Protein AF-A0AAE0G3X1-F1 (afdb_monomer_lite)

Radius of gyration: 26.26 Å; chains: 1; bounding box: 65×109×56 Å

Sequence (271 aa):
MEAHNSKVTGRKMATCHCAEYLLCLYNGPLNKHLAIARAERAKFYEHGRKSNMTKSIGMNKTWWKYASVIIDGMTQWTTRLPHFRRIPKHLDKKDFLDVHNMGSMIENVGRFMDFNYANFKDDANFLVNVLHRDILRIQEHRRNGDGENPYPMPEVLYVQLDNVSTNKSKLMIAYAAWLVAHDCFTDGVTCEHIEKIYDFASWMSGHAIDCHEISKQQAVKSFKDANDEVVMQHKQYFTSPIWLPETPLPRLKSEPPAVGPRWLPCPAAIH

Structure (mmCIF, N/CA/C/O backbone):
data_AF-A0AAE0G3X1-F1
#
_entry.id   AF-A0AAE0G3X1-F1
#
loop_
_atom_site.group_PDB
_atom_site.id
_atom_site.type_symbol
_atom_site.label_atom_id
_atom_site.label_alt_id
_atom_site.label_comp_id
_atom_site.label_asym_id
_atom_site.label_entity_id
_atom_site.label_seq_id
_atom_site.pdbx_PDB_ins_code
_atom_site.Cartn_x
_atom_site.Cartn_y
_atom_site.Cartn_z
_atom_site.occupancy
_atom_site.B_iso_or_equiv
_atom_site.auth_seq_id
_atom_site.auth_comp_id
_atom_site.auth_asym_id
_atom_site.auth_atom_id
_atom_site.pdbx_PDB_model_num
ATOM 1 N N . MET A 1 1 ? 36.882 -89.625 -0.473 1.00 34.09 1 MET A N 1
ATOM 2 C CA . MET A 1 1 ? 37.931 -88.969 0.328 1.00 34.09 1 MET A CA 1
ATOM 3 C C . MET A 1 1 ? 37.980 -87.511 -0.092 1.00 34.09 1 MET A C 1
ATOM 5 O O . MET A 1 1 ? 38.139 -87.271 -1.277 1.00 34.09 1 MET A O 1
ATOM 9 N N . GLU A 1 2 ? 37.702 -86.631 0.875 1.00 31.94 2 GLU A N 1
ATOM 10 C CA . GLU A 1 2 ? 38.043 -85.194 0.994 1.00 31.94 2 GLU A CA 1
ATOM 11 C C . GLU A 1 2 ? 37.764 -84.262 -0.208 1.00 31.94 2 GLU A C 1
ATOM 13 O O . GLU A 1 2 ? 38.346 -84.379 -1.273 1.00 31.94 2 GLU A O 1
ATOM 18 N N . ALA A 1 3 ? 36.739 -83.405 -0.152 1.00 30.58 3 ALA A N 1
ATOM 19 C CA . ALA A 1 3 ? 36.652 -82.130 0.581 1.00 30.58 3 ALA A CA 1
ATOM 20 C C . ALA A 1 3 ? 37.430 -80.976 -0.082 1.00 30.58 3 ALA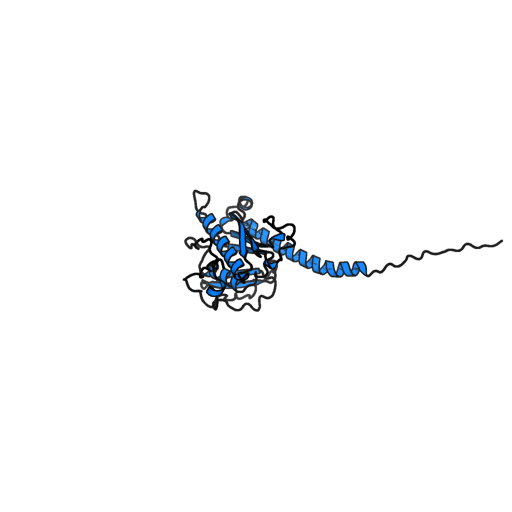 A C 1
ATOM 22 O O . ALA A 1 3 ? 38.632 -80.852 0.087 1.00 30.58 3 ALA A O 1
ATOM 23 N N . HIS A 1 4 ? 36.703 -80.063 -0.736 1.00 32.88 4 HIS A N 1
ATOM 24 C CA . HIS A 1 4 ? 36.904 -78.621 -0.555 1.00 32.88 4 HIS A CA 1
ATOM 25 C C . HIS A 1 4 ? 35.676 -77.855 -1.066 1.00 32.88 4 HIS A C 1
ATOM 27 O O . HIS A 1 4 ? 35.448 -77.710 -2.261 1.00 32.88 4 HIS A O 1
ATOM 33 N N . ASN A 1 5 ? 34.861 -77.390 -0.121 1.00 33.94 5 ASN A N 1
ATOM 34 C CA . ASN A 1 5 ? 33.669 -76.583 -0.345 1.00 33.94 5 ASN A CA 1
ATOM 35 C C . ASN A 1 5 ? 33.976 -75.196 0.244 1.00 33.94 5 ASN A C 1
ATOM 37 O O . ASN A 1 5 ? 33.906 -75.011 1.461 1.00 33.94 5 ASN A O 1
ATOM 41 N N . SER A 1 6 ? 34.436 -74.246 -0.580 1.00 35.38 6 SER A N 1
ATOM 42 C CA . SER A 1 6 ? 34.765 -72.895 -0.115 1.00 35.38 6 SER A CA 1
ATOM 43 C C . SER A 1 6 ? 33.516 -72.010 -0.125 1.00 35.38 6 SER A C 1
ATOM 45 O O . SER A 1 6 ? 32.990 -71.599 -1.156 1.00 35.38 6 SER A O 1
ATOM 47 N N . LYS A 1 7 ? 33.032 -71.702 1.080 1.00 34.22 7 LYS A N 1
ATOM 48 C CA . LYS A 1 7 ? 32.077 -70.621 1.331 1.00 34.22 7 LYS A CA 1
ATOM 49 C C . LYS A 1 7 ? 32.763 -69.284 1.039 1.00 34.22 7 LYS A C 1
ATOM 51 O O . LYS A 1 7 ? 33.619 -68.867 1.815 1.00 34.22 7 LYS A O 1
ATOM 56 N N . VAL A 1 8 ? 32.351 -68.582 -0.014 1.00 37.00 8 VAL A N 1
ATOM 57 C CA . VAL A 1 8 ? 32.598 -67.137 -0.130 1.00 37.00 8 VAL A CA 1
ATOM 58 C C . VAL A 1 8 ? 31.344 -66.418 0.344 1.00 37.00 8 VAL A C 1
ATOM 60 O O . VAL A 1 8 ? 30.316 -66.350 -0.324 1.00 37.00 8 VAL A O 1
ATOM 63 N N . THR A 1 9 ? 31.446 -65.957 1.581 1.00 33.91 9 THR A N 1
ATOM 64 C CA . THR A 1 9 ? 30.502 -65.113 2.295 1.00 33.91 9 THR A CA 1
ATOM 65 C C . THR A 1 9 ? 30.338 -63.766 1.596 1.00 33.91 9 THR A C 1
ATOM 67 O O . THR A 1 9 ? 31.300 -63.155 1.127 1.00 33.91 9 THR A O 1
ATOM 70 N N . GLY A 1 10 ? 29.091 -63.296 1.539 1.00 32.28 10 GLY A N 1
ATOM 71 C CA . GLY A 1 10 ? 28.742 -62.011 0.958 1.00 32.28 10 GLY A CA 1
ATOM 72 C C . GLY A 1 10 ? 29.495 -60.863 1.623 1.00 32.28 10 GLY A C 1
ATOM 73 O O . GLY A 1 10 ? 29.431 -60.673 2.836 1.00 32.28 10 GLY A O 1
ATOM 74 N N . ARG A 1 11 ? 30.158 -60.050 0.804 1.00 26.31 11 ARG A N 1
ATOM 75 C CA . ARG A 1 11 ? 30.548 -58.691 1.173 1.00 26.31 11 ARG A CA 1
ATOM 76 C C . ARG A 1 11 ? 29.569 -57.741 0.503 1.00 26.31 11 ARG A C 1
ATOM 78 O O . ARG A 1 11 ? 29.714 -57.406 -0.668 1.00 26.31 11 ARG A O 1
ATOM 85 N N . LYS A 1 12 ? 28.544 -57.337 1.260 1.00 27.25 12 LYS A N 1
ATOM 86 C CA . LYS A 1 12 ? 27.779 -56.124 0.963 1.00 27.25 12 LYS A CA 1
ATOM 87 C C . LYS A 1 12 ? 28.776 -54.970 0.974 1.00 27.25 12 LYS A C 1
ATOM 89 O O . LYS A 1 12 ? 29.399 -54.700 1.998 1.00 27.25 12 LYS A O 1
ATOM 94 N N . MET A 1 13 ? 28.965 -54.347 -0.182 1.00 24.06 13 MET A N 1
ATOM 95 C CA . MET A 1 13 ? 29.742 -53.126 -0.303 1.00 24.06 13 MET A CA 1
ATOM 96 C C . MET A 1 13 ? 28.980 -52.035 0.456 1.00 24.06 13 MET A C 1
ATOM 98 O O . MET A 1 13 ? 27.839 -51.722 0.126 1.00 24.06 13 MET A O 1
ATOM 102 N N . ALA A 1 14 ? 29.584 -51.530 1.528 1.00 28.20 14 ALA A N 1
ATOM 103 C CA . ALA A 1 14 ? 29.068 -50.408 2.289 1.00 28.20 14 ALA A CA 1
ATOM 104 C C . ALA A 1 14 ? 29.181 -49.140 1.435 1.00 28.20 14 ALA A C 1
ATOM 106 O O . ALA A 1 14 ? 30.242 -48.524 1.357 1.00 28.20 14 ALA A O 1
ATOM 107 N N . THR A 1 15 ? 28.093 -48.743 0.779 1.00 27.81 15 THR A N 1
ATOM 108 C CA . THR A 1 15 ? 27.958 -47.398 0.223 1.00 27.81 15 THR A CA 1
ATOM 109 C C . THR A 1 15 ? 27.456 -46.454 1.316 1.00 27.81 15 THR A C 1
ATOM 111 O O . THR A 1 15 ? 26.298 -46.457 1.718 1.00 27.81 15 THR A O 1
ATOM 114 N N . CYS A 1 16 ? 28.421 -45.706 1.848 1.00 25.11 16 CYS A N 1
ATOM 115 C CA . CYS A 1 16 ? 28.353 -44.399 2.500 1.00 25.11 16 CYS A CA 1
ATOM 116 C C . CYS A 1 16 ? 26.952 -43.850 2.879 1.00 25.11 16 CYS A C 1
ATOM 118 O O . CYS A 1 16 ? 26.244 -43.283 2.051 1.00 25.11 16 CYS A O 1
ATOM 120 N N . HIS A 1 17 ? 26.639 -43.881 4.179 1.00 29.03 17 HIS A N 1
ATOM 121 C CA . HIS A 1 17 ? 25.503 -43.221 4.856 1.00 29.03 17 HIS A CA 1
ATOM 122 C C . HIS A 1 17 ? 25.513 -41.669 4.805 1.00 29.03 17 HIS A C 1
ATOM 124 O O . HIS A 1 17 ? 24.760 -41.015 5.523 1.00 29.03 17 HIS A O 1
ATOM 130 N N . CYS A 1 18 ? 26.364 -41.040 3.987 1.00 28.72 18 CYS A N 1
ATOM 131 C CA . CYS A 1 18 ? 26.566 -39.586 4.028 1.00 28.72 18 CYS A CA 1
ATOM 132 C C . CYS A 1 18 ? 25.607 -38.795 3.108 1.00 28.72 18 CYS A C 1
ATOM 134 O O . CYS A 1 18 ? 25.343 -37.621 3.359 1.00 28.72 18 CYS A O 1
ATOM 136 N N . ALA A 1 19 ? 25.023 -39.421 2.077 1.00 31.33 19 ALA A N 1
ATOM 137 C CA . ALA A 1 19 ? 24.149 -38.719 1.125 1.00 31.33 19 ALA A CA 1
ATOM 138 C C . ALA A 1 19 ? 22.725 -38.456 1.663 1.00 31.33 19 ALA A C 1
ATOM 140 O O . ALA A 1 19 ? 22.155 -37.396 1.403 1.00 31.33 19 ALA A O 1
ATOM 141 N N . GLU A 1 20 ? 22.159 -39.364 2.466 1.00 33.53 20 GLU A N 1
ATOM 142 C CA . GLU A 1 20 ? 20.822 -39.176 3.058 1.00 33.53 20 GLU A CA 1
ATOM 143 C C . GLU A 1 20 ? 20.823 -38.155 4.206 1.00 33.53 20 GLU A C 1
ATOM 145 O O . GLU A 1 20 ? 19.862 -37.401 4.370 1.00 33.53 20 GLU A O 1
ATOM 150 N N . TYR A 1 21 ? 21.928 -38.041 4.951 1.00 32.28 21 TYR A N 1
ATOM 151 C CA . TYR A 1 21 ? 22.061 -37.049 6.021 1.00 32.28 21 TYR A CA 1
ATOM 152 C C . TYR A 1 21 ? 22.139 -35.610 5.488 1.00 32.28 21 TYR A C 1
ATOM 154 O O . TYR A 1 21 ? 21.531 -34.714 6.069 1.00 32.28 21 TYR A O 1
ATOM 162 N N . LEU A 1 22 ? 22.809 -35.376 4.354 1.00 33.22 22 LEU A N 1
ATOM 163 C CA . LEU A 1 22 ? 22.880 -34.051 3.719 1.00 33.22 22 LEU A CA 1
ATOM 164 C C . LEU A 1 22 ? 21.526 -33.596 3.149 1.00 33.22 22 LEU A C 1
ATOM 166 O O . LEU A 1 22 ? 21.158 -32.430 3.301 1.00 33.22 22 LEU A O 1
ATOM 170 N N . LEU A 1 23 ? 20.741 -34.519 2.584 1.00 38.53 23 LEU A N 1
ATOM 171 C CA . LEU A 1 23 ? 19.358 -34.254 2.172 1.00 38.53 23 LEU A CA 1
ATOM 172 C C . LEU A 1 23 ? 18.452 -33.962 3.376 1.00 38.53 23 LEU A C 1
ATOM 174 O O . LEU A 1 23 ? 17.633 -33.050 3.310 1.00 38.53 23 LEU A O 1
ATOM 178 N N . CYS A 1 24 ? 18.611 -34.667 4.497 1.00 40.72 24 CYS A N 1
ATOM 179 C CA . CYS A 1 24 ? 17.807 -34.438 5.701 1.00 40.72 24 CYS A CA 1
ATOM 180 C C . CYS A 1 24 ? 18.161 -33.110 6.409 1.00 40.72 24 CYS A C 1
ATOM 182 O O . CYS A 1 24 ? 17.268 -32.391 6.870 1.00 40.72 24 CYS A O 1
ATOM 184 N N . LEU A 1 25 ? 19.446 -32.729 6.418 1.00 45.94 25 LEU A N 1
ATOM 185 C CA . LEU A 1 25 ? 19.938 -31.475 7.005 1.00 45.94 25 LEU A CA 1
ATOM 186 C C . LEU A 1 25 ? 19.506 -30.226 6.222 1.00 45.94 25 LEU A C 1
ATOM 188 O O . LEU A 1 25 ? 19.257 -29.194 6.841 1.00 45.94 25 LEU A O 1
ATOM 192 N N . TYR A 1 26 ? 19.359 -30.311 4.895 1.00 50.28 26 TYR A N 1
ATOM 193 C CA . TYR A 1 26 ? 18.833 -29.208 4.078 1.00 50.28 26 TYR A CA 1
ATOM 194 C C . TYR A 1 26 ? 17.302 -29.201 3.996 1.00 50.28 26 TYR A C 1
ATOM 196 O O . TYR A 1 26 ? 16.684 -28.137 4.073 1.00 50.28 26 TYR A O 1
ATOM 204 N N . ASN A 1 27 ? 16.667 -30.373 3.903 1.00 54.00 27 ASN A N 1
ATOM 205 C CA . ASN A 1 27 ? 15.214 -30.459 3.773 1.00 54.00 27 ASN A CA 1
ATOM 206 C C . ASN A 1 27 ? 14.486 -30.141 5.078 1.00 54.00 27 ASN A C 1
ATOM 208 O O . ASN A 1 27 ? 13.389 -29.601 5.025 1.00 54.00 27 ASN A O 1
ATOM 212 N N . GLY A 1 28 ? 15.058 -30.419 6.252 1.00 67.00 28 GLY A N 1
ATOM 213 C CA . GLY A 1 28 ? 14.420 -30.096 7.533 1.00 67.00 28 GLY A CA 1
ATOM 214 C C . GLY A 1 28 ? 14.146 -28.591 7.704 1.00 67.00 28 GLY A C 1
ATOM 215 O O . GLY A 1 28 ? 12.984 -28.195 7.842 1.00 67.00 28 GLY A O 1
ATOM 216 N N . PRO A 1 29 ? 15.179 -27.728 7.667 1.00 71.62 29 PRO A N 1
ATOM 217 C CA . PRO A 1 29 ? 15.023 -26.276 7.741 1.00 71.62 29 PRO A CA 1
ATOM 218 C C . PRO A 1 29 ? 14.228 -25.692 6.568 1.00 71.62 29 PRO A C 1
ATOM 220 O O . PRO A 1 29 ? 13.371 -24.838 6.791 1.00 71.62 29 PRO A O 1
ATOM 223 N N . LEU A 1 30 ? 14.446 -26.181 5.340 1.00 72.31 30 LEU A N 1
ATOM 224 C CA . LEU A 1 30 ? 13.704 -25.729 4.160 1.00 72.31 30 LEU A CA 1
ATOM 225 C C . LEU A 1 30 ? 12.213 -26.075 4.255 1.00 72.31 30 LEU A C 1
ATOM 227 O O . LEU A 1 30 ? 11.374 -25.210 4.036 1.00 72.31 30 LEU A O 1
ATOM 231 N N . ASN A 1 31 ? 11.855 -27.301 4.639 1.00 75.88 31 ASN A N 1
ATOM 232 C CA . ASN A 1 31 ? 10.456 -27.705 4.794 1.00 75.88 31 ASN A CA 1
ATOM 233 C C . ASN A 1 31 ? 9.772 -26.948 5.931 1.00 75.88 31 ASN A C 1
ATOM 235 O O . ASN A 1 31 ? 8.611 -26.572 5.789 1.00 75.88 31 ASN A O 1
ATOM 239 N N . LYS A 1 32 ? 10.487 -26.667 7.030 1.00 76.44 32 LYS A N 1
ATOM 240 C CA . LYS A 1 32 ? 9.988 -25.783 8.096 1.00 76.44 32 LYS A CA 1
ATOM 241 C C . LYS A 1 32 ? 9.735 -24.370 7.568 1.00 76.44 32 LYS A C 1
ATOM 243 O O . LYS A 1 32 ? 8.661 -23.828 7.805 1.00 76.44 32 LYS A O 1
ATOM 248 N N . HIS A 1 33 ? 10.674 -23.800 6.812 1.00 71.62 33 HIS A N 1
ATOM 249 C CA . HIS A 1 33 ? 10.511 -22.490 6.180 1.00 71.62 33 HIS A CA 1
ATOM 250 C C . HIS A 1 33 ? 9.319 -22.461 5.207 1.00 71.62 33 HIS A C 1
ATOM 252 O O . HIS A 1 33 ? 8.465 -21.583 5.302 1.00 71.62 33 HIS A O 1
ATOM 258 N N . LEU A 1 34 ? 9.204 -23.458 4.325 1.00 76.06 34 LEU A N 1
ATOM 259 C CA . LEU A 1 34 ? 8.095 -23.581 3.377 1.00 76.06 34 LEU A CA 1
ATOM 260 C C . LEU A 1 34 ? 6.750 -23.786 4.084 1.00 76.06 34 LEU A C 1
ATOM 262 O O . LEU A 1 34 ? 5.742 -23.247 3.634 1.00 76.06 34 LEU A O 1
ATOM 266 N N . ALA A 1 35 ? 6.712 -24.537 5.186 1.00 79.69 35 ALA A N 1
ATO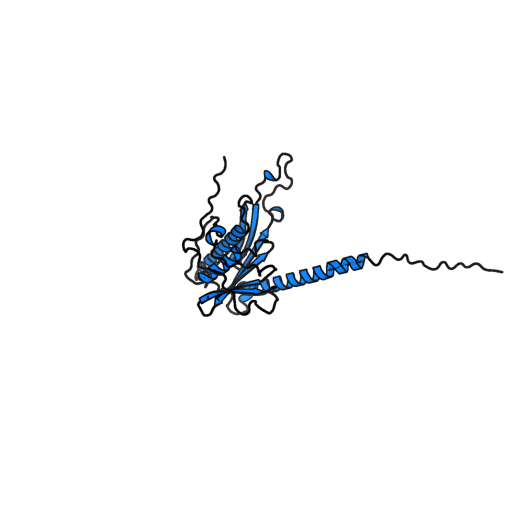M 267 C CA . ALA A 1 35 ? 5.507 -24.711 5.993 1.00 79.69 35 ALA A CA 1
ATOM 268 C C . ALA A 1 35 ? 5.069 -23.395 6.652 1.00 79.69 35 ALA A C 1
ATOM 270 O O . ALA A 1 35 ? 3.882 -23.073 6.612 1.00 79.69 35 ALA A O 1
ATOM 271 N N . ILE A 1 36 ? 6.014 -22.610 7.185 1.00 75.44 36 ILE A N 1
ATOM 272 C CA . ILE A 1 36 ? 5.741 -21.271 7.730 1.00 75.44 36 ILE A CA 1
ATOM 273 C C . ILE A 1 36 ? 5.188 -20.364 6.627 1.00 75.44 36 ILE A C 1
ATOM 275 O O . ILE A 1 36 ? 4.084 -19.847 6.774 1.00 75.44 36 ILE A O 1
ATOM 279 N N . ALA A 1 37 ? 5.875 -20.258 5.486 1.00 74.56 37 ALA A N 1
ATOM 280 C CA . ALA A 1 37 ? 5.432 -19.427 4.366 1.00 74.56 37 ALA A CA 1
ATOM 281 C C . ALA A 1 37 ? 4.041 -19.837 3.838 1.00 74.56 37 ALA A C 1
ATOM 283 O O . ALA A 1 37 ? 3.205 -18.987 3.527 1.00 74.56 37 ALA A O 1
ATOM 284 N N . ARG A 1 38 ? 3.752 -21.146 3.766 1.00 78.25 38 ARG A N 1
ATOM 285 C CA . ARG A 1 38 ? 2.417 -21.658 3.410 1.00 78.25 38 ARG A CA 1
ATOM 286 C C . ARG A 1 38 ? 1.362 -21.262 4.437 1.00 78.25 38 ARG A C 1
ATOM 288 O O . ARG A 1 38 ? 0.278 -20.853 4.037 1.00 78.25 38 ARG A O 1
ATOM 295 N N . ALA A 1 39 ? 1.662 -21.374 5.729 1.00 79.50 39 ALA A N 1
ATOM 296 C CA . ALA A 1 39 ? 0.736 -20.994 6.792 1.00 79.50 39 ALA A CA 1
ATOM 297 C C . ALA A 1 39 ? 0.440 -19.484 6.782 1.00 79.50 39 ALA A C 1
ATOM 299 O O . ALA A 1 39 ? -0.706 -19.083 6.981 1.00 79.50 39 ALA A O 1
ATOM 300 N N . GLU A 1 40 ? 1.441 -18.649 6.499 1.00 77.12 40 GLU A N 1
ATOM 301 C CA . GLU A 1 40 ? 1.263 -17.201 6.349 1.00 77.12 40 GLU A CA 1
ATOM 302 C C . GLU A 1 40 ? 0.379 -16.849 5.153 1.00 77.12 40 GLU A C 1
ATOM 304 O O . GLU A 1 40 ? -0.616 -16.141 5.318 1.00 77.12 40 GLU A O 1
ATOM 309 N N . ARG A 1 41 ? 0.676 -17.415 3.975 1.00 77.75 41 ARG A N 1
ATOM 310 C CA . ARG A 1 41 ? -0.156 -17.239 2.774 1.00 77.75 41 ARG A CA 1
ATOM 311 C C . ARG A 1 41 ? -1.584 -17.729 3.000 1.00 77.75 41 ARG A C 1
ATOM 313 O O . ARG A 1 41 ? -2.532 -17.048 2.626 1.00 77.75 41 ARG A O 1
ATOM 320 N N . ALA A 1 42 ? -1.759 -18.881 3.650 1.00 80.38 42 ALA A N 1
ATOM 321 C CA . ALA A 1 42 ? -3.079 -19.429 3.950 1.00 80.38 42 ALA A CA 1
ATOM 322 C C . ALA A 1 42 ? -3.912 -18.477 4.820 1.00 80.38 42 ALA A C 1
ATOM 324 O O . ALA A 1 42 ? -5.078 -18.243 4.500 1.00 80.38 42 ALA A O 1
ATOM 325 N N . LYS A 1 43 ? -3.309 -17.884 5.861 1.00 78.88 43 LYS A N 1
ATOM 326 C CA . LYS A 1 43 ? -3.987 -16.880 6.691 1.00 78.88 43 LYS A CA 1
ATOM 327 C C . LYS A 1 43 ? -4.312 -15.611 5.907 1.00 78.88 43 LYS A C 1
ATOM 329 O O . LYS A 1 43 ? -5.424 -15.108 6.032 1.00 78.88 43 LYS A O 1
ATOM 334 N N . PHE A 1 44 ? -3.403 -15.104 5.073 1.00 78.56 44 PHE A N 1
ATOM 335 C CA . PHE A 1 44 ? -3.724 -13.951 4.227 1.00 78.56 44 PHE A CA 1
ATOM 336 C C . PHE A 1 44 ? -4.911 -14.250 3.306 1.00 78.56 44 PHE A C 1
ATOM 338 O O . PHE A 1 44 ? -5.857 -13.470 3.266 1.00 78.56 44 PHE A O 1
ATOM 345 N N . TYR A 1 45 ? -4.927 -15.402 2.631 1.00 79.00 45 TYR A N 1
ATOM 346 C CA . TYR A 1 45 ? -6.054 -15.785 1.779 1.00 79.00 45 TYR A CA 1
ATOM 347 C C . TYR A 1 45 ? -7.354 -15.974 2.563 1.00 79.00 45 TYR A C 1
ATOM 349 O O . TYR A 1 45 ? -8.425 -15.700 2.031 1.00 79.00 45 TYR A O 1
ATOM 357 N N . GLU A 1 46 ? -7.294 -16.410 3.819 1.00 79.94 46 GLU A N 1
ATOM 358 C CA . GLU A 1 46 ? -8.456 -16.430 4.710 1.00 79.94 46 GLU A CA 1
ATOM 359 C C . GLU A 1 46 ? -8.992 -15.015 4.976 1.00 79.94 46 GLU A C 1
ATOM 361 O O . GLU A 1 46 ? -10.197 -14.787 4.881 1.00 79.94 46 GLU A O 1
ATOM 366 N N . HIS A 1 47 ? -8.111 -14.041 5.216 1.00 76.25 47 HIS A N 1
ATOM 367 C CA . HIS A 1 47 ? -8.494 -12.632 5.338 1.00 76.25 47 HIS A CA 1
ATOM 368 C C . HIS A 1 47 ? -9.000 -12.041 4.014 1.00 76.25 47 HIS A C 1
ATOM 370 O O . HIS A 1 47 ? -10.025 -11.367 4.010 1.00 76.25 47 HIS A O 1
ATOM 376 N N . GLY A 1 48 ? -8.372 -12.364 2.881 1.00 71.44 48 GLY A N 1
ATOM 377 C CA . GLY A 1 48 ? -8.828 -11.960 1.547 1.00 71.44 48 GLY A CA 1
ATOM 378 C C . GLY A 1 48 ? -10.193 -12.551 1.172 1.00 71.44 48 GLY A C 1
ATOM 379 O O . GLY A 1 48 ? -10.991 -11.912 0.485 1.00 71.44 48 GLY A O 1
ATOM 380 N N . ARG A 1 49 ? -10.549 -13.733 1.695 1.00 74.69 49 ARG A N 1
ATOM 381 C CA . ARG A 1 49 ? -11.918 -14.268 1.563 1.00 74.69 49 ARG A CA 1
ATOM 382 C C . ARG A 1 49 ? -12.958 -13.392 2.256 1.00 74.69 49 ARG A C 1
ATOM 384 O O . ARG A 1 49 ? -14.096 -13.405 1.803 1.00 74.69 49 ARG A O 1
ATOM 391 N N . LYS A 1 50 ? -12.589 -12.622 3.291 1.00 73.69 50 LYS A N 1
ATOM 392 C CA . LYS A 1 50 ? -13.505 -11.652 3.915 1.00 73.69 50 LYS A CA 1
ATOM 393 C C . LYS A 1 50 ? -13.860 -10.526 2.955 1.00 73.69 50 LYS A C 1
ATOM 395 O O . LYS A 1 50 ? -14.996 -10.082 2.972 1.00 73.69 50 LYS A O 1
ATOM 400 N N . SER A 1 51 ? -12.924 -10.102 2.104 1.00 69.88 51 SER A N 1
ATOM 401 C CA . SER A 1 51 ? -13.203 -9.116 1.058 1.00 69.88 51 SER A CA 1
ATOM 402 C C . SER A 1 51 ? -13.898 -9.717 -0.163 1.00 69.88 51 SER A C 1
ATOM 404 O O . SER A 1 51 ? -14.597 -8.989 -0.847 1.00 69.88 51 SER A O 1
ATOM 406 N N . ASN A 1 52 ? -13.766 -11.016 -0.456 1.00 74.31 52 ASN A N 1
ATOM 407 C CA . ASN A 1 52 ? -14.363 -11.633 -1.650 1.00 74.31 52 ASN A CA 1
ATOM 408 C C . ASN A 1 52 ? -15.906 -11.621 -1.600 1.00 74.31 52 ASN A C 1
ATOM 410 O O . ASN A 1 52 ? -16.522 -12.261 -0.745 1.00 74.31 52 ASN A O 1
ATOM 414 N N . MET A 1 53 ? -16.535 -10.936 -2.557 1.00 65.31 53 MET A N 1
ATOM 415 C CA . MET A 1 53 ? -17.987 -10.750 -2.620 1.00 65.31 53 MET A CA 1
ATOM 416 C C . MET A 1 53 ? -18.722 -12.074 -2.883 1.00 65.31 53 MET A C 1
ATOM 418 O O . MET A 1 53 ? -19.657 -12.433 -2.177 1.00 65.31 53 MET A O 1
ATOM 422 N N . THR A 1 54 ? -18.261 -12.873 -3.842 1.00 58.53 54 THR A N 1
ATOM 423 C CA . THR A 1 54 ? -18.931 -14.122 -4.247 1.00 58.53 54 THR A CA 1
ATOM 424 C C . THR A 1 54 ? -18.924 -15.194 -3.153 1.00 58.53 54 THR A C 1
ATOM 426 O O . THR A 1 54 ? -19.883 -15.945 -3.006 1.00 58.53 54 THR A O 1
ATOM 429 N N . LYS A 1 55 ? -17.855 -15.259 -2.353 1.00 56.97 55 LYS A N 1
ATOM 430 C CA . LYS A 1 55 ? -17.687 -16.231 -1.261 1.00 56.97 55 LYS A CA 1
ATOM 431 C C . LYS A 1 55 ? -18.341 -15.778 0.048 1.00 56.97 55 LYS A C 1
ATOM 433 O O . LYS A 1 55 ? -18.626 -16.619 0.893 1.00 56.97 55 LYS A O 1
ATOM 438 N N . SER A 1 56 ? -18.597 -14.481 0.210 1.00 54.56 56 SER A N 1
ATOM 439 C CA . SER A 1 56 ? -19.223 -13.888 1.402 1.00 54.56 56 SER A CA 1
ATOM 440 C C . SER A 1 56 ? -20.747 -13.740 1.296 1.00 54.56 56 SER A C 1
ATOM 442 O O . SER A 1 56 ? -21.415 -13.597 2.321 1.00 54.56 56 SER A O 1
ATOM 444 N N . ILE A 1 57 ? -21.321 -13.844 0.089 1.00 53.66 57 ILE A N 1
ATOM 445 C CA . ILE A 1 57 ? -22.779 -13.843 -0.138 1.00 53.66 57 ILE A CA 1
ATOM 446 C C . ILE A 1 57 ? -23.481 -14.983 0.627 1.00 53.66 57 ILE A C 1
ATOM 448 O O . ILE A 1 57 ? -24.612 -14.810 1.071 1.00 53.66 57 ILE A O 1
ATOM 452 N N . GLY A 1 58 ? -22.795 -16.102 0.890 1.00 50.91 58 GLY A N 1
ATOM 453 C CA . GLY A 1 58 ? -23.318 -17.195 1.720 1.00 50.91 58 GLY A CA 1
ATOM 454 C C . GLY A 1 58 ? -23.315 -16.949 3.239 1.00 50.91 58 GLY A C 1
ATOM 455 O O . GLY A 1 58 ? -23.836 -17.786 3.968 1.00 50.91 58 GLY A O 1
ATOM 456 N N . MET A 1 59 ? -22.725 -15.851 3.741 1.00 51.44 59 MET A N 1
ATOM 457 C CA . MET A 1 59 ? -22.447 -15.650 5.180 1.00 51.44 59 MET A CA 1
ATOM 458 C C . MET A 1 59 ? -22.874 -14.279 5.744 1.00 51.44 59 MET A C 1
ATOM 460 O O . MET A 1 59 ? -22.337 -13.853 6.760 1.00 51.44 59 MET A O 1
ATOM 464 N N . ASN A 1 60 ? -23.850 -13.594 5.137 1.00 50.06 60 ASN A N 1
ATOM 465 C CA . ASN A 1 60 ? -24.318 -12.262 5.559 1.00 50.06 60 ASN A CA 1
ATOM 466 C C . ASN A 1 60 ? -23.246 -11.147 5.474 1.00 50.06 60 ASN A C 1
ATOM 468 O O . ASN A 1 60 ? -22.560 -10.808 6.436 1.00 50.06 60 ASN A O 1
ATOM 472 N N . LYS A 1 61 ? -23.213 -10.483 4.310 1.00 60.03 61 LYS A N 1
ATOM 473 C CA . LYS A 1 61 ? -23.220 -9.010 4.212 1.00 60.03 61 LYS A CA 1
ATOM 474 C C . LYS A 1 61 ? -22.173 -8.245 5.059 1.00 60.03 61 LYS A C 1
ATOM 476 O O . LYS A 1 61 ? -22.511 -7.332 5.797 1.00 60.03 61 LYS A O 1
ATOM 481 N N . THR A 1 62 ? -20.888 -8.583 4.955 1.00 68.69 62 THR A N 1
ATOM 482 C CA . THR A 1 62 ? -19.806 -7.783 5.585 1.00 68.69 62 THR A CA 1
ATOM 483 C C . THR A 1 62 ? -18.569 -7.603 4.706 1.00 68.69 62 THR A C 1
ATOM 485 O O . THR A 1 62 ? -17.581 -7.021 5.145 1.00 68.69 62 THR A O 1
ATOM 488 N N . TRP A 1 63 ? -18.610 -8.047 3.447 1.00 76.75 63 TRP A N 1
ATOM 489 C CA . TRP A 1 63 ? -17.450 -7.998 2.551 1.00 76.75 63 TRP A CA 1
ATOM 490 C C . TRP A 1 63 ? -16.987 -6.586 2.219 1.00 76.75 63 TRP A C 1
ATOM 492 O O . TRP A 1 63 ? -15.800 -6.350 2.018 1.00 76.75 63 TRP A O 1
ATOM 502 N N . TRP A 1 64 ? -17.915 -5.631 2.207 1.00 78.25 64 TRP A N 1
ATOM 503 C CA . TRP A 1 64 ? -17.615 -4.228 1.950 1.00 78.25 64 TRP A CA 1
ATOM 504 C C . TRP A 1 64 ? -16.721 -3.597 3.019 1.00 78.25 64 TRP A C 1
ATOM 506 O O . TRP A 1 64 ? -15.970 -2.687 2.694 1.00 78.25 64 TRP A O 1
ATOM 516 N N . LYS A 1 65 ? -16.720 -4.126 4.254 1.00 83.81 65 LYS A N 1
ATOM 517 C CA . LYS A 1 65 ? -15.838 -3.659 5.338 1.00 83.81 65 LYS A CA 1
ATOM 518 C C . LYS A 1 65 ? -14.361 -3.958 5.076 1.00 83.81 65 LYS A C 1
ATOM 520 O O . LYS A 1 65 ? -13.501 -3.418 5.763 1.00 83.81 65 LYS A O 1
ATOM 525 N N . TYR A 1 66 ? -14.055 -4.831 4.117 1.00 86.31 66 TYR A N 1
ATOM 526 C CA . TYR A 1 66 ? -12.702 -5.304 3.861 1.00 86.31 66 TYR A CA 1
ATOM 527 C C . TYR A 1 66 ? -12.286 -5.033 2.415 1.00 86.31 66 TYR A C 1
ATOM 529 O O . TYR A 1 66 ? -13.057 -5.223 1.473 1.00 86.31 66 TYR A O 1
ATOM 537 N N . ALA A 1 67 ? -11.026 -4.658 2.230 1.00 88.94 67 ALA A N 1
ATOM 538 C CA . ALA A 1 67 ? -10.339 -4.688 0.946 1.00 88.94 67 ALA A CA 1
ATOM 539 C C . ALA A 1 67 ? -9.064 -5.527 1.069 1.00 88.94 67 ALA A C 1
ATOM 541 O O . ALA A 1 67 ? -8.442 -5.585 2.132 1.00 88.94 67 ALA A O 1
ATOM 542 N N . SER A 1 68 ? -8.673 -6.194 -0.015 1.00 90.44 68 SER A N 1
ATOM 543 C CA . SER A 1 68 ? -7.447 -6.986 -0.061 1.00 90.44 68 SER A CA 1
ATOM 544 C C . SER A 1 68 ? -6.696 -6.710 -1.353 1.00 90.44 68 SER A C 1
ATOM 546 O O . SER A 1 68 ? -7.283 -6.755 -2.435 1.00 90.44 68 SER A O 1
ATOM 548 N N . VAL A 1 69 ? -5.408 -6.413 -1.208 1.00 91.88 69 VAL A N 1
ATOM 549 C CA . VAL A 1 69 ? -4.475 -6.117 -2.291 1.00 91.88 69 VAL A CA 1
ATOM 550 C C . VAL A 1 69 ? -3.273 -7.040 -2.156 1.00 91.88 69 VAL A C 1
ATOM 552 O O . VAL A 1 69 ? -2.691 -7.171 -1.078 1.00 91.88 69 VAL A O 1
ATOM 555 N N . ILE A 1 70 ? -2.890 -7.673 -3.257 1.00 91.31 70 ILE A N 1
ATOM 556 C CA . ILE A 1 70 ? -1.629 -8.398 -3.391 1.00 91.31 70 ILE A CA 1
ATOM 557 C C . ILE A 1 70 ? -0.791 -7.640 -4.410 1.00 91.31 70 ILE A C 1
ATOM 559 O O . ILE A 1 70 ? -1.230 -7.498 -5.546 1.00 91.31 70 ILE A O 1
ATOM 563 N N . ILE A 1 71 ? 0.395 -7.185 -4.019 1.00 91.69 71 ILE A N 1
ATOM 564 C CA . ILE A 1 71 ? 1.385 -6.585 -4.916 1.00 91.69 71 ILE A CA 1
ATOM 565 C C . ILE A 1 71 ? 2.532 -7.580 -5.069 1.00 91.69 71 ILE A C 1
ATOM 567 O O . ILE A 1 71 ? 3.083 -8.038 -4.068 1.00 91.69 71 ILE A O 1
ATOM 571 N N . ASP A 1 72 ? 2.878 -7.909 -6.308 1.00 89.19 72 ASP A N 1
ATOM 572 C CA . ASP A 1 72 ? 3.928 -8.858 -6.664 1.00 89.19 72 ASP A CA 1
ATOM 573 C C . ASP A 1 72 ? 4.997 -8.181 -7.529 1.00 89.19 72 ASP A C 1
ATOM 575 O O . ASP A 1 72 ? 4.704 -7.651 -8.607 1.00 89.19 72 ASP A O 1
ATOM 579 N N . GLY A 1 73 ? 6.241 -8.188 -7.050 1.00 86.06 73 GLY A N 1
ATOM 580 C CA . GLY A 1 73 ? 7.395 -7.726 -7.814 1.00 86.06 73 GLY A CA 1
ATOM 581 C C . GLY A 1 73 ? 7.802 -8.764 -8.857 1.00 86.06 73 GLY A C 1
ATOM 582 O O . GLY A 1 73 ? 8.177 -9.879 -8.515 1.00 86.06 73 GLY A O 1
ATOM 583 N N . MET A 1 74 ? 7.785 -8.417 -10.143 1.00 79.94 74 MET A N 1
ATOM 584 C CA . MET A 1 74 ? 8.103 -9.354 -11.223 1.00 79.94 74 MET A CA 1
ATOM 585 C C . MET A 1 74 ? 9.230 -8.844 -12.118 1.00 79.94 74 MET A C 1
ATOM 587 O O . MET A 1 74 ? 9.246 -7.702 -12.582 1.00 79.94 74 MET A O 1
ATOM 591 N N . THR A 1 75 ? 10.146 -9.746 -12.466 1.00 74.75 75 THR A N 1
ATOM 592 C CA . THR A 1 75 ? 11.088 -9.493 -13.561 1.00 74.75 75 THR A CA 1
ATOM 593 C C . THR A 1 75 ? 10.370 -9.603 -14.903 1.00 74.75 75 THR A C 1
ATOM 595 O O . THR A 1 75 ? 9.524 -10.478 -15.073 1.00 74.75 75 THR A O 1
ATOM 598 N N . GLN A 1 76 ? 10.728 -8.779 -15.891 1.00 74.38 76 GLN A N 1
ATOM 599 C CA . GLN A 1 76 ? 10.104 -8.840 -17.222 1.00 74.38 76 GLN A CA 1
ATOM 600 C C . GLN A 1 76 ? 10.182 -10.254 -17.831 1.00 74.38 76 GLN A C 1
ATOM 602 O O . GLN A 1 76 ? 9.215 -10.737 -18.417 1.00 74.38 76 GLN A O 1
ATOM 607 N N . TRP A 1 77 ? 11.295 -10.955 -17.603 1.00 69.81 77 TRP A N 1
ATOM 608 C CA . TRP A 1 77 ? 11.568 -12.311 -18.091 1.00 69.81 77 TRP A CA 1
ATOM 609 C C . TRP A 1 77 ? 10.575 -13.381 -17.630 1.00 69.81 77 TRP A C 1
ATOM 611 O O . TRP A 1 77 ? 10.384 -14.372 -18.328 1.00 69.81 77 TRP A O 1
ATOM 621 N N . THR A 1 78 ? 9.944 -13.204 -16.467 1.00 70.81 78 THR A N 1
ATOM 622 C CA . THR A 1 78 ? 8.954 -14.155 -15.934 1.00 70.81 78 THR A CA 1
ATOM 623 C C . THR A 1 78 ? 7.534 -13.861 -16.416 1.00 70.81 78 THR A C 1
ATOM 625 O O . THR A 1 78 ? 6.597 -14.567 -16.049 1.00 70.81 78 THR A O 1
ATOM 628 N N . THR A 1 79 ? 7.354 -12.826 -17.238 1.00 72.56 79 THR A N 1
ATOM 629 C CA . THR A 1 79 ? 6.051 -12.403 -17.757 1.00 72.56 79 THR A CA 1
ATOM 630 C C . THR A 1 79 ? 5.887 -12.766 -19.235 1.00 72.56 79 THR A C 1
ATOM 632 O O . THR A 1 79 ? 6.830 -13.155 -19.920 1.00 72.56 79 THR A O 1
ATOM 635 N N . ARG A 1 80 ? 4.663 -12.612 -19.757 1.00 74.25 80 ARG A N 1
ATOM 636 C CA . ARG A 1 80 ? 4.380 -12.694 -21.202 1.00 74.25 80 ARG A CA 1
ATOM 637 C C . ARG A 1 80 ? 4.561 -11.354 -21.923 1.00 74.25 80 ARG A C 1
ATOM 639 O O . ARG A 1 80 ? 4.091 -11.213 -23.050 1.00 74.25 80 ARG A O 1
ATOM 646 N N . LEU A 1 81 ? 5.191 -10.369 -21.281 1.00 76.12 81 LEU A N 1
ATOM 647 C CA . LEU A 1 81 ? 5.471 -9.089 -21.919 1.00 76.12 81 LEU A CA 1
ATOM 648 C C . LEU A 1 81 ? 6.420 -9.293 -23.109 1.00 76.12 81 LEU A C 1
ATOM 650 O O . LEU A 1 81 ? 7.260 -10.203 -23.068 1.00 76.12 81 LEU A O 1
ATOM 654 N N . PRO A 1 82 ? 6.301 -8.469 -24.167 1.00 77.62 82 PRO A N 1
ATOM 655 C CA . PRO A 1 82 ? 7.222 -8.515 -25.291 1.00 77.62 82 PRO A CA 1
ATOM 656 C C . PRO A 1 82 ? 8.672 -8.428 -24.808 1.00 77.62 82 PRO A C 1
ATOM 658 O O . PRO A 1 82 ? 9.052 -7.485 -24.120 1.00 77.62 82 PRO A O 1
ATOM 661 N N . HIS A 1 83 ? 9.474 -9.428 -25.162 1.00 76.00 83 HIS A N 1
ATOM 662 C CA . HIS A 1 83 ? 10.892 -9.482 -24.834 1.00 76.00 83 HIS A CA 1
ATOM 663 C C . HIS A 1 83 ? 11.667 -10.160 -25.961 1.00 76.00 83 HIS A C 1
ATOM 665 O O . HIS A 1 83 ? 11.139 -10.969 -26.731 1.00 76.00 83 HIS A O 1
ATOM 671 N N . PHE A 1 84 ? 12.954 -9.846 -26.049 1.00 75.12 84 PHE A N 1
ATOM 672 C CA . PHE A 1 84 ? 13.835 -10.478 -27.017 1.00 75.12 84 PHE A CA 1
ATOM 673 C C . PHE A 1 84 ? 14.177 -11.894 -26.550 1.00 75.12 84 PHE A C 1
ATOM 675 O O . PHE A 1 84 ? 14.942 -12.084 -25.610 1.00 75.12 84 PHE A O 1
ATOM 682 N N . ARG A 1 85 ? 13.647 -12.908 -27.246 1.00 73.69 85 ARG A N 1
ATOM 683 C CA . ARG A 1 85 ? 13.953 -14.328 -26.972 1.00 73.69 85 ARG A CA 1
ATOM 684 C C . ARG A 1 85 ? 15.452 -14.640 -27.075 1.00 73.69 85 ARG A C 1
ATOM 686 O O . ARG A 1 85 ? 15.952 -15.545 -26.414 1.00 73.69 85 ARG A O 1
ATOM 693 N N . ARG A 1 86 ? 16.163 -13.901 -27.926 1.00 81.50 86 ARG A N 1
ATOM 694 C CA . ARG A 1 86 ? 17.621 -13.901 -28.036 1.00 81.50 86 ARG A CA 1
ATOM 695 C C . ARG A 1 86 ? 18.074 -12.466 -28.253 1.00 81.50 86 ARG A C 1
ATOM 697 O O . ARG A 1 86 ? 17.597 -11.823 -29.184 1.00 81.50 86 ARG A O 1
ATOM 704 N N . ILE A 1 87 ? 19.003 -12.001 -27.424 1.00 80.25 87 ILE A N 1
ATOM 705 C CA . ILE A 1 87 ? 19.647 -10.699 -27.601 1.00 80.25 87 ILE A CA 1
ATOM 706 C C . ILE A 1 87 ? 20.424 -10.727 -28.934 1.00 80.25 87 ILE A C 1
ATOM 708 O O . ILE A 1 87 ? 21.252 -11.629 -29.129 1.00 80.25 87 ILE A O 1
ATOM 712 N N . PRO A 1 88 ? 20.135 -9.824 -29.892 1.00 85.88 88 PRO A N 1
ATOM 713 C CA . PRO A 1 88 ? 20.906 -9.707 -31.127 1.00 85.88 88 PRO A CA 1
ATOM 714 C C . PRO A 1 88 ? 22.389 -9.472 -30.829 1.00 85.88 88 PRO A C 1
ATOM 716 O O . PRO A 1 88 ? 22.721 -8.737 -29.913 1.00 85.88 88 PRO A O 1
ATOM 719 N N . LYS A 1 89 ? 23.300 -10.051 -31.624 1.00 87.00 89 LYS A N 1
ATOM 720 C CA . LYS A 1 89 ? 24.758 -9.963 -31.372 1.00 87.00 89 LYS A CA 1
ATOM 721 C C . LYS A 1 89 ? 25.320 -8.532 -31.335 1.00 87.00 89 LYS A C 1
ATOM 723 O O . LYS A 1 89 ? 26.425 -8.348 -30.844 1.00 87.00 89 LYS A O 1
ATOM 728 N N . HIS A 1 90 ? 24.605 -7.570 -31.912 1.00 87.88 90 HIS A N 1
ATOM 729 C CA . HIS A 1 90 ? 24.990 -6.159 -31.964 1.00 87.88 90 HIS A CA 1
ATOM 730 C C . HIS A 1 90 ? 24.373 -5.321 -30.834 1.00 87.88 90 HIS A C 1
ATOM 732 O O . HIS A 1 90 ? 24.653 -4.131 -30.776 1.00 87.88 90 HIS A O 1
ATOM 738 N N . LEU A 1 91 ? 23.529 -5.918 -29.985 1.00 84.50 91 LEU A N 1
ATOM 739 C CA . LEU A 1 91 ? 22.950 -5.270 -28.812 1.00 84.50 91 LEU A CA 1
ATOM 740 C C . LEU A 1 91 ? 23.568 -5.865 -27.549 1.00 84.50 91 LEU A C 1
ATOM 742 O O . LEU A 1 91 ? 23.681 -7.082 -27.398 1.00 84.50 91 LEU A O 1
ATOM 746 N N . ASP A 1 92 ? 23.951 -4.992 -26.637 1.00 81.12 92 ASP A N 1
ATOM 747 C CA . ASP A 1 92 ? 24.411 -5.303 -25.295 1.00 81.12 92 ASP A CA 1
ATOM 748 C C . ASP A 1 92 ? 23.253 -5.110 -24.297 1.00 81.12 92 ASP A C 1
ATOM 750 O O . ASP A 1 92 ? 22.271 -4.427 -24.579 1.00 81.12 92 ASP A O 1
ATOM 754 N N . LYS A 1 93 ? 23.337 -5.706 -23.102 1.00 73.06 93 LYS A N 1
ATOM 755 C CA . LYS A 1 93 ? 22.286 -5.623 -22.071 1.00 73.06 93 LYS A CA 1
ATOM 756 C C . LYS A 1 93 ? 21.961 -4.169 -21.691 1.00 73.06 93 LYS A C 1
ATOM 758 O O . LYS A 1 93 ? 20.818 -3.863 -21.378 1.00 73.06 93 LYS A O 1
ATOM 763 N N . LYS A 1 94 ? 22.961 -3.288 -21.746 1.00 76.31 94 LYS A N 1
ATOM 764 C CA . LYS A 1 94 ? 22.830 -1.840 -21.511 1.00 76.31 94 LYS A CA 1
ATOM 765 C C . LYS A 1 94 ? 21.989 -1.109 -22.567 1.00 76.31 94 LYS A C 1
ATOM 767 O O . LYS A 1 94 ? 21.525 -0.011 -22.293 1.00 76.31 94 LYS A O 1
ATOM 772 N N . ASP A 1 95 ? 21.814 -1.706 -23.747 1.00 76.50 95 ASP A N 1
ATOM 773 C CA . ASP A 1 95 ? 21.011 -1.139 -24.835 1.00 76.50 95 ASP A CA 1
ATOM 774 C C . ASP A 1 95 ? 19.516 -1.458 -24.652 1.00 76.50 95 ASP A C 1
ATOM 776 O O . ASP A 1 95 ? 18.668 -0.947 -25.383 1.00 76.50 95 ASP A O 1
ATOM 780 N N . PHE A 1 96 ? 19.176 -2.303 -23.671 1.00 75.56 96 PHE A N 1
ATOM 781 C CA . PHE A 1 96 ? 17.799 -2.589 -23.299 1.00 75.56 96 PHE A CA 1
ATOM 782 C C . PHE A 1 96 ? 17.344 -1.647 -22.196 1.00 75.56 96 PHE A C 1
ATOM 784 O O . PHE A 1 96 ? 18.045 -1.411 -21.212 1.00 75.56 96 PHE A O 1
ATOM 791 N N . LEU A 1 97 ? 16.113 -1.171 -22.342 1.00 75.00 97 LEU A N 1
ATOM 792 C CA . LEU A 1 97 ? 15.418 -0.493 -21.267 1.00 75.00 97 LEU A CA 1
ATOM 793 C C . LEU A 1 97 ? 15.080 -1.524 -20.190 1.00 75.00 97 LEU A C 1
ATOM 795 O O . LEU A 1 97 ? 14.284 -2.434 -20.426 1.00 75.00 97 LEU A O 1
ATOM 799 N N . ASP A 1 98 ? 15.711 -1.398 -19.029 1.00 73.88 98 ASP A N 1
ATOM 800 C CA . ASP A 1 98 ? 15.423 -2.268 -17.896 1.00 73.88 98 ASP A CA 1
ATOM 801 C C . ASP A 1 98 ? 14.120 -1.805 -17.232 1.00 73.88 98 ASP A C 1
ATOM 803 O O . ASP A 1 98 ? 13.991 -0.655 -16.798 1.00 73.88 98 ASP A O 1
ATOM 807 N N . VAL A 1 99 ? 13.117 -2.684 -17.238 1.00 78.94 99 VAL A N 1
ATOM 808 C CA . VAL A 1 99 ? 11.757 -2.392 -16.776 1.00 78.94 99 VAL A CA 1
ATOM 809 C C . VAL A 1 99 ? 11.446 -3.247 -15.555 1.00 78.94 99 VAL A C 1
ATOM 811 O O . VAL A 1 99 ? 11.327 -4.474 -15.635 1.00 78.94 99 VAL A O 1
ATOM 814 N N . HIS A 1 100 ? 11.257 -2.569 -14.431 1.00 81.12 100 HIS A N 1
ATOM 815 C CA . HIS A 1 100 ? 10.719 -3.131 -13.205 1.00 81.12 100 HIS A CA 1
ATOM 816 C C . HIS A 1 100 ? 9.199 -3.210 -13.339 1.00 81.12 100 HIS A C 1
ATOM 818 O O . HIS A 1 100 ? 8.536 -2.203 -13.586 1.00 81.12 100 HIS A O 1
ATOM 824 N N . ASN A 1 101 ? 8.635 -4.406 -13.176 1.00 85.69 101 ASN A N 1
ATOM 825 C CA . ASN A 1 101 ? 7.194 -4.619 -13.283 1.00 85.69 101 ASN A CA 1
ATOM 826 C C . ASN A 1 101 ? 6.651 -4.978 -11.906 1.00 85.69 101 ASN A C 1
ATOM 828 O O . ASN A 1 101 ? 7.217 -5.825 -11.212 1.00 85.69 101 ASN A O 1
ATOM 832 N N . MET A 1 102 ? 5.535 -4.370 -11.528 1.00 88.62 102 MET A N 1
ATOM 833 C CA . MET A 1 102 ? 4.771 -4.771 -10.354 1.00 88.62 102 MET A CA 1
ATOM 834 C C . MET A 1 102 ? 3.357 -5.114 -10.793 1.00 88.62 102 MET A C 1
ATOM 836 O O . MET A 1 102 ? 2.679 -4.319 -11.441 1.00 88.62 102 MET A O 1
ATOM 840 N N . GLY A 1 103 ? 2.925 -6.330 -10.481 1.00 90.75 103 GLY A N 1
ATOM 841 C CA . GLY A 1 103 ? 1.535 -6.727 -10.647 1.00 90.75 103 GLY A CA 1
ATOM 842 C C . GLY A 1 103 ? 0.774 -6.433 -9.367 1.00 90.75 103 GLY A C 1
ATOM 843 O O . GLY A 1 103 ? 1.275 -6.743 -8.290 1.00 90.75 103 GLY A O 1
ATOM 844 N N . SER A 1 104 ? -0.436 -5.894 -9.471 1.00 93.81 104 SER A N 1
ATOM 845 C CA . SER A 1 104 ? -1.354 -5.834 -8.339 1.00 93.81 104 SER A CA 1
ATOM 846 C C . SER A 1 104 ? -2.632 -6.615 -8.617 1.00 93.81 104 SER A C 1
ATOM 848 O O . SER A 1 104 ? -3.156 -6.660 -9.731 1.00 93.81 104 SER A O 1
ATOM 850 N N . MET A 1 105 ? -3.132 -7.292 -7.592 1.00 93.06 105 MET A N 1
ATOM 851 C CA . MET A 1 105 ? -4.415 -7.976 -7.606 1.00 93.06 105 MET A CA 1
ATOM 852 C C . MET A 1 105 ? -5.250 -7.432 -6.463 1.00 93.06 105 MET A C 1
ATOM 854 O O . MET A 1 105 ? -4.894 -7.595 -5.298 1.00 93.06 105 MET A O 1
ATOM 858 N N . ILE A 1 106 ? -6.367 -6.808 -6.815 1.00 92.06 106 ILE A N 1
ATOM 859 C CA . ILE A 1 106 ? -7.298 -6.212 -5.869 1.00 92.06 106 ILE A CA 1
ATOM 860 C C . ILE A 1 106 ? -8.591 -7.021 -5.912 1.00 92.06 106 ILE A C 1
ATOM 862 O O . ILE A 1 106 ? -9.237 -7.141 -6.959 1.00 92.06 106 ILE A O 1
ATOM 866 N N . GLU A 1 107 ? -8.971 -7.586 -4.771 1.00 87.75 107 GLU A N 1
ATOM 867 C CA . GLU A 1 107 ? -10.151 -8.444 -4.670 1.00 87.75 107 GLU A CA 1
ATOM 868 C C . GLU A 1 107 ? -11.433 -7.678 -5.062 1.00 87.75 107 GLU A C 1
ATOM 870 O O . GLU A 1 107 ? -11.674 -6.569 -4.591 1.00 87.75 107 GLU A O 1
ATOM 875 N N . ASN A 1 108 ? -12.254 -8.277 -5.935 1.00 84.25 108 ASN A N 1
ATOM 876 C CA . ASN A 1 108 ? -13.446 -7.703 -6.597 1.00 84.25 108 ASN A CA 1
ATOM 877 C C . ASN A 1 108 ? -13.238 -6.471 -7.498 1.00 84.25 108 ASN A C 1
ATOM 879 O O . ASN A 1 108 ? -14.181 -6.093 -8.187 1.00 84.25 108 ASN A O 1
ATOM 883 N N . VAL A 1 109 ? -12.046 -5.871 -7.539 1.00 89.38 109 VAL A N 1
ATOM 884 C CA . VAL A 1 109 ? -11.780 -4.693 -8.381 1.00 89.38 109 VAL A CA 1
ATOM 885 C C . VAL A 1 109 ? -11.107 -5.100 -9.690 1.00 89.38 109 VAL A C 1
ATOM 887 O O . VAL A 1 109 ? -11.596 -4.770 -10.766 1.00 89.38 109 VAL A O 1
ATOM 890 N N . GLY A 1 110 ? -9.999 -5.847 -9.635 1.00 91.25 110 GLY A N 1
ATOM 891 C CA . GLY A 1 110 ? -9.280 -6.209 -10.855 1.00 91.25 110 GLY A CA 1
ATOM 892 C C . GLY A 1 110 ? -7.855 -6.702 -10.647 1.00 91.25 110 GLY A C 1
ATOM 893 O O . GLY A 1 110 ? -7.393 -6.927 -9.529 1.00 91.25 110 GLY A O 1
ATOM 894 N N . ARG A 1 111 ? -7.162 -6.899 -11.771 1.00 92.62 111 ARG A N 1
ATOM 895 C CA . ARG A 1 111 ? -5.728 -7.194 -11.821 1.00 92.62 111 ARG A CA 1
ATOM 896 C C . ARG A 1 111 ? -5.067 -6.134 -12.680 1.00 92.62 111 ARG A C 1
ATOM 898 O O . ARG A 1 111 ? -5.561 -5.854 -13.770 1.00 92.62 111 ARG A O 1
ATOM 905 N N . PHE A 1 112 ? -3.968 -5.586 -12.197 1.00 92.56 112 PHE A N 1
ATOM 906 C CA . PHE A 1 112 ? -3.286 -4.462 -12.811 1.00 92.56 112 PHE A CA 1
ATOM 907 C C . PHE A 1 112 ? -1.795 -4.753 -12.923 1.00 92.56 112 PHE A C 1
ATOM 909 O O . PHE A 1 112 ? -1.248 -5.611 -12.227 1.00 92.56 112 PHE A O 1
ATOM 916 N N . MET A 1 113 ? -1.149 -4.057 -13.848 1.00 89.56 113 MET A N 1
ATOM 917 C CA . MET A 1 113 ? 0.285 -4.135 -14.058 1.00 89.56 113 MET A CA 1
ATOM 918 C C . MET A 1 113 ? 0.811 -2.719 -14.203 1.00 89.56 113 MET A C 1
ATOM 920 O O . MET A 1 113 ? 0.345 -1.963 -15.053 1.00 89.56 113 MET A O 1
ATOM 924 N N . ASP A 1 114 ? 1.768 -2.384 -13.355 1.00 87.94 114 ASP A N 1
ATOM 925 C CA . ASP A 1 114 ? 2.420 -1.092 -13.310 1.00 87.94 114 ASP A CA 1
ATOM 926 C C . ASP A 1 114 ? 3.905 -1.273 -13.656 1.00 87.94 114 ASP A C 1
ATOM 928 O O . ASP A 1 114 ? 4.533 -2.288 -13.332 1.00 87.94 114 ASP A O 1
ATOM 932 N N . PHE A 1 115 ? 4.461 -0.279 -14.345 1.00 85.00 115 P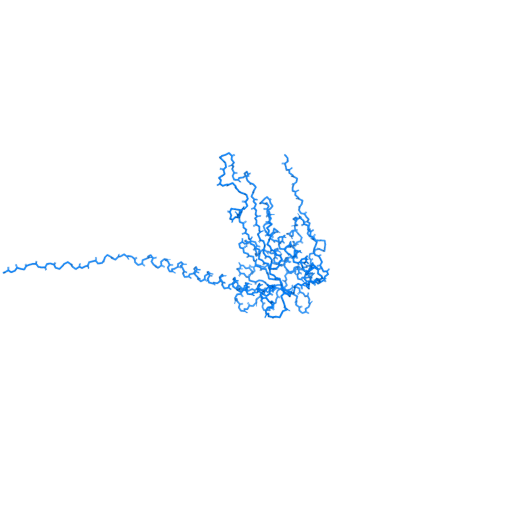HE A N 1
ATOM 933 C CA . PHE A 1 115 ? 5.810 -0.308 -14.901 1.00 85.00 115 PHE A CA 1
ATOM 934 C C . PHE A 1 115 ? 6.635 0.835 -14.326 1.00 85.00 115 PHE A C 1
ATOM 936 O O . PHE A 1 115 ? 6.161 1.969 -14.252 1.00 85.00 115 PHE A O 1
ATOM 943 N N . ASN A 1 116 ? 7.884 0.543 -13.984 1.00 80.94 116 ASN A N 1
ATOM 944 C CA . ASN A 1 116 ? 8.897 1.543 -13.698 1.00 80.94 116 ASN A CA 1
ATOM 945 C C . ASN A 1 116 ? 10.163 1.230 -14.485 1.00 80.94 116 ASN A C 1
ATOM 947 O O . ASN A 1 116 ? 10.499 0.074 -14.729 1.00 80.94 116 ASN A O 1
ATOM 951 N N . TYR A 1 117 ? 10.880 2.269 -14.876 1.00 77.00 117 TYR A N 1
ATOM 952 C CA . TYR A 1 117 ? 12.131 2.124 -15.603 1.00 77.00 117 TYR A CA 1
ATOM 953 C C . TYR A 1 117 ? 13.283 2.163 -14.601 1.00 77.00 117 TYR A C 1
ATOM 955 O O . TYR A 1 117 ? 13.308 3.042 -13.742 1.00 77.00 117 TYR A O 1
ATOM 963 N N . ALA A 1 118 ? 14.255 1.255 -14.716 1.00 65.25 118 ALA A N 1
ATOM 964 C CA . ALA A 1 118 ? 15.388 1.148 -13.784 1.00 65.25 118 ALA A CA 1
ATOM 965 C C . ALA A 1 118 ? 16.229 2.438 -13.691 1.00 65.25 118 ALA A C 1
ATOM 967 O O . ALA A 1 118 ? 16.993 2.646 -12.749 1.00 65.25 118 ALA A O 1
ATOM 968 N N . ASN A 1 119 ? 16.064 3.333 -14.666 1.00 64.06 119 ASN A N 1
ATOM 969 C CA . ASN A 1 119 ? 16.646 4.671 -14.696 1.00 64.06 119 ASN A CA 1
ATOM 970 C C . ASN A 1 119 ? 16.187 5.527 -13.493 1.00 64.06 119 ASN A C 1
ATOM 972 O O . ASN A 1 119 ? 16.892 6.456 -13.097 1.00 64.06 119 ASN A O 1
ATOM 976 N N . PHE A 1 120 ? 15.031 5.213 -12.896 1.00 64.12 120 PHE A N 1
ATOM 977 C CA . PHE A 1 120 ? 14.505 5.843 -11.686 1.00 64.12 120 PHE A CA 1
ATOM 978 C C . PHE A 1 120 ? 14.884 5.001 -10.459 1.00 64.12 120 PHE A C 1
ATOM 980 O O . PHE A 1 120 ? 14.270 3.975 -10.178 1.00 64.12 120 PHE A O 1
ATOM 987 N N . LYS A 1 121 ? 15.911 5.441 -9.720 1.00 58.78 121 LYS A N 1
ATOM 988 C CA . LYS A 1 121 ? 16.604 4.679 -8.659 1.00 58.78 121 LYS A CA 1
ATOM 989 C C . LYS A 1 121 ? 15.826 4.440 -7.347 1.00 58.78 121 LYS A C 1
ATOM 991 O O . LYS A 1 121 ? 16.457 4.282 -6.305 1.00 58.78 121 LYS A O 1
ATOM 996 N N . ASP A 1 122 ? 14.498 4.389 -7.350 1.00 70.31 122 ASP A N 1
ATOM 997 C CA . ASP A 1 122 ? 13.735 4.229 -6.104 1.00 70.31 122 ASP A CA 1
ATOM 998 C C . ASP A 1 122 ? 12.601 3.197 -6.200 1.00 70.31 122 ASP A C 1
ATOM 1000 O O . ASP A 1 122 ? 11.428 3.515 -6.412 1.00 70.31 122 ASP A O 1
ATOM 1004 N N . ASP A 1 123 ? 12.970 1.931 -5.985 1.00 73.81 123 ASP A N 1
ATOM 1005 C CA . ASP A 1 123 ? 12.038 0.799 -5.912 1.00 73.81 123 ASP A CA 1
ATOM 1006 C C . ASP A 1 123 ? 11.051 0.908 -4.733 1.00 73.81 123 ASP A C 1
ATOM 1008 O O . ASP A 1 123 ? 9.967 0.323 -4.778 1.00 73.81 123 ASP A O 1
ATOM 1012 N N . ALA A 1 124 ? 11.395 1.630 -3.658 1.00 81.00 124 ALA A N 1
ATOM 1013 C CA . ALA A 1 124 ? 10.484 1.838 -2.532 1.00 81.00 124 ALA A CA 1
ATOM 1014 C C . ALA A 1 124 ? 9.416 2.876 -2.890 1.00 81.00 124 ALA A C 1
ATOM 1016 O O . ALA A 1 124 ? 8.235 2.675 -2.606 1.00 81.00 124 ALA A O 1
ATOM 1017 N N . ASN A 1 125 ? 9.817 3.953 -3.560 1.00 84.94 125 ASN A N 1
ATOM 1018 C CA . ASN A 1 125 ? 8.897 4.944 -4.094 1.00 84.94 125 ASN A CA 1
ATOM 1019 C C . ASN A 1 125 ? 7.988 4.335 -5.167 1.00 84.94 125 ASN A C 1
ATOM 1021 O O . ASN A 1 125 ? 6.790 4.612 -5.178 1.00 84.94 125 ASN A O 1
ATOM 1025 N N . PHE A 1 126 ? 8.512 3.457 -6.027 1.00 86.19 126 PHE A N 1
ATOM 1026 C CA . PHE A 1 126 ? 7.682 2.753 -7.003 1.00 86.19 126 PHE A CA 1
ATOM 1027 C C . PHE A 1 126 ? 6.627 1.865 -6.331 1.00 86.19 126 PHE A C 1
ATOM 1029 O O . PHE A 1 126 ? 5.451 1.967 -6.673 1.00 86.19 126 PHE A O 1
ATOM 1036 N N . LEU A 1 127 ? 7.008 1.084 -5.315 1.00 88.62 127 LEU A N 1
ATOM 1037 C CA . LEU A 1 127 ? 6.059 0.293 -4.527 1.00 88.62 127 LEU A CA 1
ATOM 1038 C C . LEU A 1 127 ? 4.937 1.160 -3.930 1.00 88.62 127 LEU A C 1
ATOM 1040 O O . LEU A 1 127 ? 3.763 0.797 -4.011 1.00 88.62 127 LEU A O 1
ATOM 1044 N N . VAL A 1 128 ? 5.282 2.314 -3.349 1.00 89.75 128 VAL A N 1
ATOM 1045 C CA . VAL A 1 128 ? 4.284 3.234 -2.783 1.00 89.75 128 VAL A CA 1
ATOM 1046 C C . VAL A 1 128 ? 3.389 3.837 -3.861 1.00 89.75 128 VAL A C 1
ATOM 1048 O O . VAL A 1 128 ? 2.187 3.947 -3.643 1.00 89.75 128 VAL A O 1
ATOM 1051 N N . ASN A 1 129 ? 3.926 4.155 -5.040 1.00 88.62 129 ASN A N 1
ATOM 1052 C CA . ASN A 1 129 ? 3.118 4.600 -6.175 1.00 88.62 129 ASN A CA 1
ATOM 1053 C C . ASN A 1 129 ? 2.105 3.530 -6.613 1.00 88.62 129 ASN A C 1
ATOM 1055 O O . ASN A 1 129 ? 0.946 3.863 -6.855 1.00 88.62 129 ASN A O 1
ATOM 1059 N N . VAL A 1 130 ? 2.511 2.256 -6.684 1.00 90.50 130 VAL A N 1
ATOM 1060 C CA . VAL A 1 130 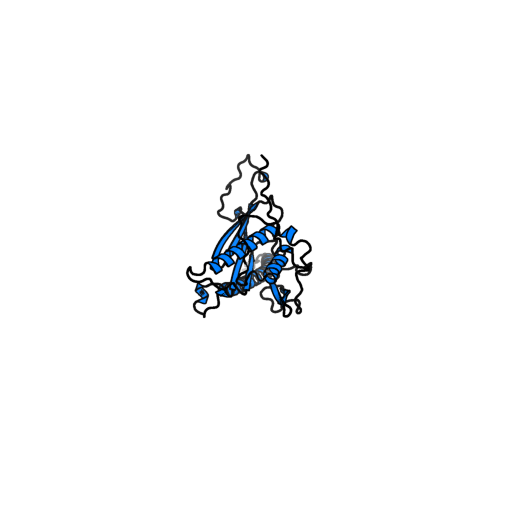? 1.604 1.144 -7.024 1.00 90.50 130 VAL A CA 1
ATOM 1061 C C . VAL A 1 130 ? 0.505 1.017 -5.978 1.00 90.50 130 VAL A C 1
ATOM 1063 O O . VAL A 1 130 ? -0.672 1.011 -6.331 1.00 90.50 130 VAL A O 1
ATOM 1066 N N . LEU A 1 131 ? 0.865 1.014 -4.691 1.00 91.50 131 LEU A N 1
ATOM 1067 C CA . LEU A 1 131 ? -0.135 0.960 -3.629 1.00 91.50 131 LEU A CA 1
ATOM 1068 C C . LEU A 1 131 ? -1.070 2.172 -3.670 1.00 91.50 131 LEU A C 1
ATOM 1070 O O . LEU A 1 131 ? -2.273 2.003 -3.514 1.00 91.50 131 LEU A O 1
ATOM 1074 N N . HIS A 1 132 ? -0.546 3.381 -3.891 1.00 90.31 132 HIS A N 1
ATOM 1075 C CA . HIS A 1 132 ? -1.359 4.587 -4.024 1.00 90.31 132 HIS A CA 1
ATOM 1076 C C . HIS A 1 132 ? -2.394 4.418 -5.137 1.00 90.31 132 HIS A C 1
ATOM 1078 O O . HIS A 1 132 ? -3.581 4.579 -4.876 1.00 90.31 132 HIS A O 1
ATOM 1084 N N . ARG A 1 133 ? -1.979 3.987 -6.335 1.00 89.81 133 ARG A N 1
ATOM 1085 C CA . ARG A 1 133 ? -2.893 3.690 -7.452 1.00 89.81 133 ARG A CA 1
ATOM 1086 C C . ARG A 1 133 ? -3.924 2.624 -7.093 1.00 89.81 133 ARG A C 1
ATOM 1088 O O . ARG A 1 133 ? -5.089 2.771 -7.446 1.00 89.81 133 ARG A O 1
ATOM 1095 N N . ASP A 1 134 ? -3.530 1.583 -6.367 1.00 92.19 134 ASP A N 1
ATOM 1096 C CA . ASP A 1 134 ? -4.462 0.560 -5.892 1.00 92.19 134 ASP A CA 1
ATOM 1097 C C . ASP A 1 134 ? -5.505 1.131 -4.922 1.00 92.19 134 ASP A C 1
ATOM 1099 O O . ASP A 1 134 ? -6.681 0.784 -5.032 1.00 92.19 134 ASP A O 1
ATOM 1103 N N . ILE A 1 135 ? -5.123 2.062 -4.035 1.00 90.94 135 ILE A N 1
ATOM 1104 C CA . ILE A 1 135 ? -6.082 2.788 -3.186 1.00 90.94 135 ILE A CA 1
ATOM 1105 C C . ILE A 1 135 ? -7.084 3.549 -4.053 1.00 90.94 135 ILE A C 1
ATOM 1107 O O . ILE A 1 135 ? -8.286 3.461 -3.808 1.00 90.94 135 ILE A O 1
ATOM 1111 N N . LEU A 1 136 ? -6.622 4.236 -5.099 1.00 89.25 136 LEU A N 1
ATOM 1112 C CA . LEU A 1 136 ? -7.509 4.974 -5.999 1.00 89.25 136 LEU A CA 1
ATOM 1113 C C . LEU A 1 136 ? -8.493 4.061 -6.723 1.00 89.25 136 LEU A C 1
ATOM 1115 O O . LEU A 1 136 ? -9.684 4.357 -6.761 1.00 89.25 136 LEU A O 1
ATOM 1119 N N . ARG A 1 137 ? -8.002 2.933 -7.246 1.00 90.81 137 ARG A N 1
ATOM 1120 C CA . ARG A 1 137 ? -8.816 1.907 -7.911 1.00 90.81 137 ARG A CA 1
ATOM 1121 C C . ARG A 1 137 ? -9.879 1.353 -6.958 1.00 90.81 137 ARG A C 1
ATOM 1123 O O . ARG A 1 137 ? -11.024 1.163 -7.361 1.00 90.81 137 ARG A O 1
ATOM 1130 N N . ILE A 1 138 ? -9.530 1.129 -5.686 1.00 90.19 138 ILE A N 1
ATOM 1131 C CA . ILE A 1 138 ? -10.491 0.723 -4.648 1.00 90.19 138 ILE A CA 1
ATOM 1132 C C . ILE A 1 138 ? -11.529 1.821 -4.432 1.00 90.19 138 ILE A C 1
ATOM 1134 O O . ILE A 1 138 ? -12.720 1.536 -4.490 1.00 90.19 138 ILE A O 1
ATOM 1138 N N . GLN A 1 139 ? -11.103 3.061 -4.199 1.00 88.12 139 GLN A N 1
ATOM 1139 C CA . GLN A 1 139 ? -12.012 4.174 -3.937 1.00 88.12 139 GLN A CA 1
ATOM 1140 C C . GLN A 1 139 ? -12.971 4.420 -5.112 1.00 88.12 139 GLN A C 1
ATOM 1142 O O . GLN A 1 139 ? -14.164 4.626 -4.905 1.00 88.12 139 GLN A O 1
ATOM 1147 N N . GLU A 1 140 ? -12.466 4.374 -6.344 1.00 87.62 140 GLU A N 1
ATOM 1148 C CA . GLU A 1 140 ? -13.267 4.486 -7.561 1.00 87.62 140 GLU A CA 1
ATOM 1149 C C . GLU A 1 140 ? -14.278 3.345 -7.667 1.00 87.62 140 GLU A C 1
ATOM 1151 O O . GLU A 1 140 ? -15.465 3.599 -7.851 1.00 87.62 140 GLU A O 1
ATOM 1156 N N . HIS A 1 141 ? -13.844 2.099 -7.467 1.00 87.38 141 HIS A N 1
ATOM 1157 C CA . HIS A 1 141 ? -14.749 0.954 -7.464 1.00 87.38 141 HIS A CA 1
ATOM 1158 C C . HIS A 1 141 ? -15.842 1.077 -6.393 1.00 87.38 141 HIS A C 1
ATOM 1160 O O . HIS A 1 141 ? -17.000 0.762 -6.656 1.00 87.38 141 HIS A O 1
ATOM 1166 N N . ARG A 1 142 ? -15.503 1.568 -5.193 1.00 86.31 142 ARG A N 1
ATOM 1167 C CA . ARG A 1 142 ? -16.481 1.802 -4.121 1.00 86.31 142 ARG A CA 1
ATOM 1168 C C . ARG A 1 142 ? -17.489 2.881 -4.503 1.00 86.31 142 ARG A C 1
ATOM 1170 O O . ARG A 1 142 ? -18.682 2.648 -4.355 1.00 86.31 142 ARG A O 1
ATOM 1177 N N . ARG A 1 143 ? -17.037 4.006 -5.063 1.00 85.44 143 ARG A N 1
ATOM 1178 C CA . ARG A 1 143 ? -17.922 5.084 -5.536 1.00 85.44 143 ARG A CA 1
ATOM 1179 C C . ARG A 1 143 ? -18.839 4.640 -6.672 1.00 85.44 143 ARG A C 1
ATOM 1181 O O . ARG A 1 143 ? -20.009 5.000 -6.672 1.00 85.44 143 ARG A O 1
ATOM 1188 N N . ASN A 1 144 ? -18.315 3.863 -7.615 1.00 85.00 144 ASN A N 1
ATOM 1189 C CA . ASN A 1 144 ? -19.084 3.389 -8.764 1.00 85.00 144 ASN A CA 1
ATOM 1190 C C . ASN A 1 144 ? -20.099 2.306 -8.374 1.00 85.00 144 ASN A C 1
ATOM 1192 O O . ASN A 1 144 ? -21.118 2.155 -9.045 1.00 85.00 144 ASN A O 1
ATOM 1196 N N . GLY A 1 145 ? -19.855 1.584 -7.276 1.00 78.94 145 GLY A N 1
ATOM 1197 C CA . GLY A 1 145 ? -20.864 0.716 -6.689 1.00 78.94 145 GLY A CA 1
ATOM 1198 C C . GLY A 1 145 ? -21.257 -0.466 -7.576 1.00 78.94 145 GLY A C 1
ATOM 1199 O O . GLY A 1 145 ? -20.432 -1.040 -8.290 1.00 78.94 145 GLY A O 1
ATOM 1200 N N . ASP A 1 146 ? -22.539 -0.827 -7.532 1.00 73.25 146 ASP A N 1
ATOM 1201 C CA . ASP A 1 146 ? -23.203 -1.710 -8.504 1.00 73.25 146 ASP A CA 1
ATOM 1202 C C . ASP A 1 146 ? -23.781 -0.955 -9.718 1.00 73.25 146 ASP A C 1
ATOM 1204 O O . ASP A 1 146 ? -24.508 -1.538 -10.521 1.00 73.25 146 ASP A O 1
ATOM 1208 N N . GLY A 1 147 ? -23.442 0.329 -9.873 1.00 70.25 147 GLY A N 1
ATOM 1209 C CA . GLY A 1 147 ? -23.992 1.227 -10.887 1.00 70.25 147 GLY A CA 1
ATOM 1210 C C . GLY A 1 147 ? -25.202 2.038 -10.415 1.00 70.25 147 GLY A C 1
ATOM 1211 O O . GLY A 1 147 ? -25.451 3.099 -10.982 1.00 70.25 147 GLY A O 1
ATOM 1212 N N . GLU A 1 148 ? -25.910 1.598 -9.368 1.00 67.62 148 GLU A N 1
ATOM 1213 C CA . GLU A 1 148 ? -27.043 2.334 -8.786 1.00 67.62 148 GLU A CA 1
ATOM 1214 C C . GLU A 1 148 ? -26.705 2.932 -7.416 1.00 67.62 148 GLU A C 1
ATOM 1216 O O . GLU A 1 148 ? -27.150 4.039 -7.113 1.00 67.62 148 GLU A O 1
ATOM 1221 N N . ASN A 1 149 ? -25.900 2.242 -6.597 1.00 77.50 149 ASN A N 1
ATOM 1222 C CA . ASN A 1 149 ? -25.559 2.689 -5.247 1.00 77.50 149 ASN A CA 1
ATOM 1223 C C . ASN A 1 149 ? -24.060 2.539 -4.942 1.00 77.50 149 ASN A C 1
ATOM 1225 O O . ASN A 1 149 ? -23.516 1.444 -5.110 1.00 77.50 149 ASN A O 1
ATOM 1229 N N . PRO A 1 150 ? -23.387 3.586 -4.423 1.00 83.38 150 PRO A N 1
ATOM 1230 C CA . PRO A 1 150 ? -22.008 3.473 -3.965 1.00 83.38 150 PRO A CA 1
ATOM 1231 C C . PRO A 1 150 ? -21.894 2.485 -2.796 1.00 83.38 150 PRO A C 1
ATOM 1233 O O . PRO A 1 150 ? -22.758 2.411 -1.919 1.00 83.38 150 PRO A O 1
ATOM 1236 N N . TYR A 1 151 ? -20.790 1.744 -2.758 1.00 82.56 151 TYR A N 1
ATOM 1237 C CA . TYR A 1 151 ? -20.421 0.936 -1.602 1.00 82.56 151 TYR A CA 1
ATOM 1238 C C . TYR A 1 151 ? -19.719 1.796 -0.544 1.00 82.56 151 TYR A C 1
ATOM 1240 O O . TYR A 1 151 ? -18.916 2.657 -0.912 1.00 82.56 151 TYR A O 1
ATOM 1248 N N . PRO A 1 152 ? -19.911 1.500 0.755 1.00 84.75 152 PRO A N 1
ATOM 1249 C CA . PRO A 1 152 ? -19.114 2.109 1.815 1.00 84.75 152 PRO A CA 1
ATOM 1250 C C . PRO A 1 152 ? -17.617 1.864 1.606 1.00 84.75 152 PRO A C 1
ATOM 1252 O O . PRO A 1 152 ? -17.218 0.788 1.133 1.00 84.75 152 PRO A O 1
ATOM 1255 N N . MET A 1 153 ? -16.784 2.828 2.000 1.00 85.88 153 MET A N 1
ATOM 1256 C CA . MET A 1 153 ? -15.337 2.622 2.037 1.00 85.88 153 MET A CA 1
ATOM 1257 C C . MET A 1 153 ? -14.941 1.510 3.036 1.00 85.88 153 MET A C 1
ATOM 1259 O O . MET A 1 153 ? -15.636 1.272 4.028 1.00 85.88 153 MET A O 1
ATOM 1263 N N . PRO A 1 154 ? -13.853 0.761 2.767 1.00 87.06 154 PRO A N 1
ATOM 1264 C CA . PRO A 1 154 ? -13.470 -0.382 3.593 1.00 87.06 154 PRO A CA 1
ATOM 1265 C C . PRO A 1 154 ? -12.854 0.048 4.933 1.00 87.06 154 PRO A C 1
ATOM 1267 O O . PRO A 1 154 ? -11.898 0.807 4.961 1.00 87.06 154 PRO A O 1
ATOM 1270 N N . GLU A 1 155 ? -13.295 -0.543 6.043 1.00 85.88 155 GLU A N 1
ATOM 1271 C CA . GLU A 1 155 ? -12.719 -0.305 7.380 1.00 85.88 155 GLU A CA 1
ATOM 1272 C C . GLU A 1 155 ? -11.309 -0.906 7.534 1.00 85.88 155 GLU A C 1
ATOM 1274 O O . GLU A 1 155 ? -10.512 -0.465 8.361 1.00 85.88 155 GLU A O 1
ATOM 1279 N N . VAL A 1 156 ? -10.998 -1.962 6.773 1.00 86.44 156 VAL A N 1
ATOM 1280 C CA . VAL A 1 156 ? -9.718 -2.673 6.867 1.00 86.44 156 VAL A CA 1
ATOM 1281 C C . VAL A 1 156 ? -9.174 -2.988 5.479 1.00 86.44 156 VAL A C 1
ATOM 1283 O O . VAL A 1 156 ? -9.817 -3.676 4.682 1.00 86.44 156 VAL A O 1
ATOM 1286 N N . LEU A 1 157 ? -7.934 -2.566 5.232 1.00 89.94 157 LEU A N 1
ATOM 1287 C CA . LEU A 1 157 ? -7.159 -2.934 4.053 1.00 89.94 157 LEU A CA 1
ATOM 1288 C C . LEU A 1 157 ? -6.091 -3.977 4.409 1.00 89.94 157 LEU A C 1
ATOM 1290 O O . LEU A 1 157 ? -5.188 -3.724 5.205 1.00 89.94 157 LEU A O 1
ATOM 1294 N N . TYR A 1 158 ? -6.161 -5.143 3.772 1.00 89.50 158 TYR A N 1
ATOM 1295 C CA . TYR A 1 158 ? -5.121 -6.164 3.835 1.00 89.50 158 TYR A CA 1
ATOM 1296 C C . TYR A 1 158 ? -4.178 -6.033 2.642 1.00 89.50 158 TYR A C 1
ATOM 1298 O O . TYR A 1 158 ? -4.602 -6.230 1.507 1.00 89.50 158 TYR A O 1
ATOM 1306 N N . VAL A 1 159 ? -2.897 -5.769 2.896 1.00 89.69 159 VAL A N 1
ATOM 1307 C CA . VAL A 1 159 ? -1.865 -5.700 1.852 1.00 89.69 159 VAL A CA 1
ATOM 1308 C C . VAL A 1 159 ? -0.901 -6.873 2.005 1.00 89.69 159 VAL A C 1
ATOM 1310 O O . VAL A 1 159 ? -0.301 -7.053 3.065 1.00 89.69 159 VAL A O 1
ATOM 1313 N N . GLN A 1 160 ? -0.741 -7.666 0.949 1.00 88.25 160 GLN A N 1
ATOM 1314 C CA . GLN A 1 160 ? 0.342 -8.637 0.819 1.00 88.25 160 GLN A CA 1
ATOM 1315 C C . GLN A 1 160 ? 1.351 -8.117 -0.197 1.00 88.25 160 GLN A C 1
ATOM 1317 O O . GLN A 1 160 ? 0.987 -7.753 -1.309 1.00 88.25 160 GLN A O 1
ATOM 1322 N N . LEU A 1 161 ? 2.622 -8.133 0.187 1.00 87.88 161 LEU A N 1
ATOM 1323 C CA . LEU A 1 161 ? 3.743 -7.791 -0.680 1.00 87.88 161 LEU A CA 1
ATOM 1324 C C . LEU A 1 161 ? 4.527 -9.080 -0.953 1.00 87.88 161 LEU A C 1
ATOM 1326 O O . LEU A 1 161 ? 5.177 -9.593 -0.039 1.00 87.88 161 LEU A O 1
ATOM 1330 N N . ASP A 1 162 ? 4.424 -9.627 -2.165 1.00 81.75 162 ASP A N 1
ATOM 1331 C CA . ASP A 1 162 ? 5.156 -10.822 -2.606 1.00 81.75 162 ASP A CA 1
ATOM 1332 C C . ASP A 1 162 ? 6.300 -10.430 -3.548 1.00 81.75 162 ASP A C 1
ATOM 1334 O O . ASP A 1 162 ? 6.191 -9.482 -4.314 1.00 81.75 162 ASP A O 1
ATOM 1338 N N . ASN A 1 163 ? 7.437 -11.111 -3.429 1.00 78.75 163 ASN A N 1
ATOM 1339 C CA . ASN A 1 163 ? 8.643 -10.857 -4.224 1.00 78.75 163 ASN A CA 1
ATOM 1340 C C . ASN A 1 163 ? 9.092 -9.372 -4.339 1.00 78.75 163 ASN A C 1
ATOM 1342 O O . ASN A 1 163 ? 9.762 -8.987 -5.296 1.00 78.75 163 ASN A O 1
ATOM 1346 N N . VAL A 1 164 ? 8.766 -8.529 -3.347 1.00 77.50 164 VAL A N 1
ATOM 1347 C CA . VAL A 1 164 ? 9.227 -7.132 -3.265 1.00 77.50 164 VAL A CA 1
ATOM 1348 C C . VAL A 1 164 ? 10.248 -6.984 -2.139 1.00 77.50 164 VAL A C 1
ATOM 1350 O O . VAL A 1 164 ? 9.921 -7.133 -0.961 1.00 77.50 164 VAL A O 1
ATOM 1353 N N . SER A 1 165 ? 11.494 -6.658 -2.487 1.00 70.00 165 SER A N 1
ATOM 1354 C CA . SER A 1 165 ? 12.597 -6.473 -1.528 1.00 70.00 165 SER A CA 1
ATOM 1355 C C . SER A 1 165 ? 12.463 -5.197 -0.683 1.00 70.00 165 SER A C 1
ATOM 1357 O O . SER A 1 165 ? 12.984 -5.133 0.431 1.00 70.00 165 SER A O 1
ATOM 1359 N N . THR A 1 166 ? 11.731 -4.197 -1.181 1.00 70.75 166 THR A N 1
ATOM 1360 C CA . THR A 1 166 ? 11.485 -2.896 -0.534 1.00 70.75 166 THR A CA 1
ATOM 1361 C C . THR A 1 166 ? 10.235 -2.871 0.350 1.00 70.75 166 THR A C 1
ATOM 1363 O O . THR A 1 166 ? 9.856 -1.816 0.864 1.00 70.75 166 THR A O 1
ATOM 1366 N N . ASN A 1 167 ? 9.611 -4.026 0.601 1.00 66.00 167 ASN A N 1
ATOM 1367 C CA . ASN A 1 167 ? 8.406 -4.156 1.427 1.00 66.00 167 ASN A CA 1
ATOM 1368 C C . ASN A 1 167 ? 8.585 -3.691 2.885 1.00 66.00 167 ASN A C 1
ATOM 1370 O O . ASN A 1 167 ? 7.619 -3.301 3.534 1.00 66.00 167 ASN A O 1
ATOM 1374 N N . LYS A 1 168 ? 9.824 -3.692 3.390 1.00 67.62 168 LYS A N 1
ATOM 1375 C CA . LYS A 1 168 ? 10.199 -3.170 4.716 1.00 67.62 168 LYS A CA 1
ATOM 1376 C C . LYS A 1 168 ? 10.705 -1.729 4.681 1.00 67.62 168 LYS A C 1
ATOM 1378 O O . LYS A 1 168 ? 11.260 -1.246 5.667 1.00 67.62 168 LYS A O 1
ATOM 1383 N N . SER A 1 169 ? 10.594 -1.052 3.540 1.00 78.50 169 SER A N 1
ATOM 1384 C CA . SER A 1 169 ? 11.068 0.322 3.431 1.00 78.50 169 SER A CA 1
ATOM 1385 C C . SER A 1 169 ? 10.333 1.207 4.436 1.00 78.50 169 SER A C 1
ATOM 1387 O O . SER A 1 169 ? 9.118 1.104 4.637 1.00 78.50 169 SER A O 1
ATOM 1389 N N . LYS A 1 170 ? 11.083 2.112 5.074 1.00 82.12 170 LYS A N 1
ATOM 1390 C CA . LYS A 1 170 ? 10.508 3.110 5.985 1.00 82.12 170 LYS A CA 1
ATOM 1391 C C . LYS A 1 170 ? 9.409 3.908 5.290 1.00 82.12 170 LYS A C 1
ATOM 1393 O O . LYS A 1 170 ? 8.427 4.246 5.939 1.00 82.12 170 LYS A O 1
ATOM 1398 N N . LEU A 1 171 ? 9.579 4.142 3.989 1.00 84.81 171 LEU A N 1
ATOM 1399 C CA . LEU A 1 171 ? 8.643 4.849 3.133 1.00 84.81 171 LEU A CA 1
ATOM 1400 C C . LEU A 1 171 ? 7.294 4.129 3.018 1.00 84.81 171 LEU A C 1
ATOM 1402 O O . LEU A 1 171 ? 6.275 4.731 3.331 1.00 84.81 171 LEU A O 1
ATOM 1406 N N . MET A 1 172 ? 7.285 2.839 2.666 1.00 86.00 172 MET A N 1
ATOM 1407 C CA . MET A 1 172 ? 6.055 2.041 2.555 1.00 86.00 172 MET A CA 1
ATOM 1408 C C . MET A 1 172 ? 5.272 2.016 3.870 1.00 86.00 172 MET A C 1
ATOM 1410 O O . MET A 1 172 ? 4.063 2.240 3.912 1.00 86.00 172 MET A O 1
ATOM 1414 N N . ILE A 1 173 ? 5.989 1.807 4.971 1.00 85.69 173 ILE A N 1
ATOM 1415 C CA . ILE A 1 173 ? 5.395 1.766 6.302 1.00 85.69 173 ILE A CA 1
ATOM 1416 C C . ILE A 1 173 ? 4.846 3.147 6.716 1.00 85.69 173 ILE A C 1
ATOM 1418 O O . ILE A 1 173 ? 3.754 3.236 7.274 1.00 85.69 173 ILE A O 1
ATOM 1422 N N . ALA A 1 174 ? 5.595 4.226 6.471 1.00 86.44 174 ALA A N 1
ATOM 1423 C CA . ALA A 1 174 ? 5.158 5.580 6.805 1.00 86.44 174 ALA A CA 1
ATOM 1424 C C . ALA A 1 174 ? 3.954 6.009 5.958 1.00 86.44 174 ALA A C 1
ATOM 1426 O O . ALA A 1 174 ? 3.035 6.634 6.476 1.00 86.44 174 ALA A O 1
ATOM 1427 N N . TYR A 1 175 ? 3.924 5.623 4.684 1.00 88.81 175 TYR A N 1
ATOM 1428 C CA . TYR A 1 175 ? 2.794 5.883 3.804 1.00 88.81 175 TYR A CA 1
ATOM 1429 C C . TYR A 1 175 ? 1.523 5.150 4.264 1.00 88.81 175 TYR A C 1
ATOM 1431 O O . TYR A 1 175 ? 0.451 5.746 4.310 1.00 88.81 175 TYR A O 1
ATOM 1439 N N . ALA A 1 176 ? 1.633 3.891 4.702 1.00 88.25 176 ALA A N 1
ATOM 1440 C CA . ALA A 1 176 ? 0.500 3.174 5.290 1.00 88.25 176 ALA A CA 1
ATOM 1441 C C . ALA A 1 176 ? -0.033 3.857 6.565 1.00 88.25 176 ALA A C 1
ATOM 1443 O O . ALA A 1 176 ? -1.243 3.927 6.760 1.00 88.25 176 ALA A O 1
ATOM 1444 N N . ALA A 1 177 ? 0.853 4.395 7.409 1.00 86.69 177 ALA A N 1
ATOM 1445 C CA . ALA A 1 177 ? 0.447 5.190 8.568 1.00 86.69 177 ALA A CA 1
ATOM 1446 C C . ALA A 1 177 ? -0.251 6.497 8.150 1.00 86.69 177 ALA A C 1
ATOM 1448 O O . ALA A 1 177 ? -1.265 6.860 8.738 1.00 86.69 177 ALA A O 1
ATOM 1449 N N . TRP A 1 178 ? 0.240 7.166 7.105 1.00 88.38 178 TRP A N 1
ATOM 1450 C CA . TRP A 1 178 ? -0.384 8.376 6.566 1.00 88.38 178 TRP A CA 1
ATOM 1451 C C . TRP A 1 178 ? -1.813 8.130 6.060 1.00 88.38 178 TRP A C 1
ATOM 1453 O O . TRP A 1 178 ? -2.711 8.900 6.390 1.00 88.38 178 TRP A O 1
ATOM 1463 N N . LEU A 1 179 ? -2.051 7.019 5.349 1.00 87.50 179 LEU A N 1
ATOM 1464 C CA . LEU A 1 179 ? -3.397 6.639 4.894 1.00 87.50 179 LEU A CA 1
ATOM 1465 C C . LEU A 1 179 ? -4.400 6.510 6.049 1.00 87.50 179 LEU A C 1
ATOM 1467 O O . LEU A 1 179 ? -5.570 6.849 5.889 1.00 87.50 179 LEU A O 1
ATOM 1471 N N . VAL A 1 180 ? -3.939 6.008 7.199 1.00 86.50 180 VAL A N 1
ATOM 1472 C CA . VAL A 1 180 ? -4.751 5.888 8.417 1.00 86.50 180 VAL A CA 1
ATOM 1473 C C . VAL A 1 180 ? -4.948 7.251 9.079 1.00 86.50 180 VAL A C 1
ATOM 1475 O O . VAL A 1 180 ? -6.054 7.544 9.510 1.00 86.50 180 VAL A O 1
ATOM 1478 N N . ALA A 1 181 ? -3.910 8.091 9.137 1.00 84.38 181 ALA A N 1
ATOM 1479 C CA . ALA A 1 181 ? -4.000 9.431 9.729 1.00 84.38 181 ALA A CA 1
ATOM 1480 C C . ALA A 1 181 ? -5.063 10.281 9.028 1.00 84.38 181 ALA A C 1
ATOM 1482 O O . ALA A 1 181 ? -5.859 10.946 9.677 1.00 84.38 181 ALA A O 1
ATOM 1483 N N . HIS A 1 182 ? -5.081 10.211 7.698 1.00 82.31 182 HIS A N 1
ATOM 1484 C CA . HIS A 1 182 ? -5.935 11.037 6.848 1.00 82.31 182 HIS A CA 1
ATOM 1485 C C . HIS A 1 182 ? -7.262 10.366 6.498 1.00 82.31 182 HIS A C 1
ATOM 1487 O O . HIS A 1 182 ? -7.933 10.814 5.569 1.00 82.31 182 HIS A O 1
ATOM 1493 N N . ASP A 1 183 ? -7.614 9.272 7.181 1.00 80.56 183 ASP A N 1
ATOM 1494 C CA . ASP A 1 183 ? -8.893 8.590 6.998 1.00 80.56 183 ASP A CA 1
ATOM 1495 C C . ASP A 1 183 ? -9.201 8.330 5.510 1.00 80.56 183 ASP A C 1
ATOM 1497 O O . ASP A 1 183 ? -10.325 8.480 5.038 1.00 80.56 183 ASP A O 1
ATOM 1501 N N . CYS A 1 184 ? -8.184 7.923 4.735 1.00 79.62 184 CYS A N 1
ATOM 1502 C CA . CYS A 1 184 ? -8.293 7.723 3.280 1.00 79.62 184 CYS A CA 1
ATOM 1503 C C . CYS A 1 184 ? -9.246 6.578 2.889 1.00 79.62 184 CYS A C 1
ATOM 1505 O O . CYS A 1 184 ? -9.489 6.331 1.705 1.00 79.62 184 CYS A O 1
ATOM 1507 N N . PHE A 1 185 ? -9.769 5.873 3.888 1.00 74.88 185 PHE A N 1
ATOM 1508 C CA . PHE A 1 185 ? -10.790 4.845 3.772 1.00 74.88 185 PHE A CA 1
ATOM 1509 C C . PHE A 1 185 ? -12.110 5.246 4.452 1.00 74.88 185 PHE A C 1
ATOM 1511 O O . PHE A 1 185 ? -12.918 4.380 4.777 1.00 74.88 185 PHE A O 1
ATOM 1518 N N . THR A 1 186 ? -12.337 6.543 4.651 1.00 67.56 186 THR A N 1
ATOM 1519 C CA . THR A 1 186 ? -13.593 7.121 5.137 1.00 67.56 186 THR A CA 1
ATOM 1520 C C . THR A 1 186 ? -14.302 7.844 3.992 1.00 67.56 186 THR A C 1
ATOM 1522 O O . THR A 1 186 ? -13.667 8.377 3.075 1.00 67.56 186 THR A O 1
ATOM 1525 N N . ASP A 1 187 ? -15.635 7.831 4.007 1.00 57.59 187 ASP A N 1
ATOM 1526 C CA . ASP A 1 187 ? -16.450 8.441 2.956 1.00 57.59 187 ASP A CA 1
ATOM 1527 C C . ASP A 1 187 ? -16.148 9.947 2.817 1.00 57.59 187 ASP A C 1
ATOM 1529 O O . ASP A 1 187 ? -16.125 10.689 3.797 1.00 57.59 187 ASP A O 1
ATOM 1533 N N . GLY A 1 188 ? -15.921 10.404 1.580 1.00 50.41 188 GLY A N 1
ATOM 1534 C CA . GLY A 1 188 ? -15.660 11.814 1.254 1.00 50.41 188 GLY A CA 1
ATOM 1535 C C . GLY A 1 188 ? -14.184 12.201 1.092 1.00 50.41 188 GLY A C 1
ATOM 1536 O O . GLY A 1 188 ? -13.915 13.271 0.550 1.00 50.41 188 GLY A O 1
ATOM 1537 N N . VAL A 1 189 ? -13.229 11.341 1.467 1.00 55.22 189 VAL A N 1
ATOM 1538 C CA . VAL A 1 189 ? -11.796 11.585 1.221 1.00 55.22 189 VAL A CA 1
ATOM 1539 C C . VAL A 1 189 ? -11.401 11.003 -0.135 1.00 55.22 189 VAL A C 1
ATOM 1541 O O . VAL A 1 189 ? -11.367 9.789 -0.335 1.00 55.22 189 VAL A O 1
ATOM 1544 N N . THR A 1 190 ? -11.113 11.874 -1.102 1.00 49.91 190 THR A N 1
ATOM 1545 C CA . THR A 1 190 ? -10.654 11.471 -2.435 1.00 49.91 190 THR A CA 1
ATOM 1546 C C . THR A 1 190 ? -9.154 11.648 -2.558 1.00 49.91 190 THR A C 1
ATOM 1548 O O . THR A 1 190 ? -8.638 12.752 -2.395 1.00 49.91 190 THR A O 1
ATOM 1551 N N . CYS A 1 191 ? -8.459 10.580 -2.929 1.00 51.78 191 CYS A N 1
ATOM 1552 C CA . CYS A 1 191 ? -7.138 10.715 -3.517 1.00 51.78 191 CYS A CA 1
ATOM 1553 C C . CYS A 1 191 ? -7.322 10.875 -5.044 1.00 51.78 191 CYS A C 1
ATOM 1555 O O . CYS A 1 191 ? -8.154 10.195 -5.650 1.00 51.78 191 CYS A O 1
ATOM 1557 N N . GLU A 1 192 ? -6.629 11.827 -5.669 1.00 50.25 192 GLU A N 1
ATOM 1558 C CA . GLU A 1 192 ? -6.807 12.118 -7.099 1.00 50.25 192 GLU A CA 1
ATOM 1559 C C . GLU A 1 192 ? -5.989 11.170 -7.989 1.00 50.25 192 GLU A C 1
ATOM 1561 O O . GLU A 1 192 ? -4.839 10.845 -7.701 1.00 50.25 192 GLU A O 1
ATOM 1566 N N . HIS A 1 193 ? -6.598 10.738 -9.096 1.00 37.88 193 HIS A N 1
ATOM 1567 C CA . HIS A 1 193 ? -6.044 9.784 -10.057 1.00 37.88 193 HIS A CA 1
ATOM 1568 C C . HIS A 1 193 ? -5.178 10.468 -11.087 1.00 37.88 193 HIS A C 1
ATOM 1570 O O . HIS A 1 193 ? -5.694 11.286 -11.840 1.00 37.88 193 HIS A O 1
ATOM 1576 N N . ILE A 1 194 ? -3.892 10.113 -11.184 1.00 45.00 194 ILE A N 1
ATOM 1577 C CA . ILE A 1 194 ? -3.095 10.566 -12.320 1.00 45.00 194 ILE A CA 1
ATOM 1578 C C . ILE A 1 194 ? -2.047 9.527 -12.728 1.00 45.00 194 ILE A C 1
ATOM 1580 O O . ILE A 1 194 ? -1.363 8.930 -11.899 1.00 45.00 194 ILE A O 1
ATOM 1584 N N . GLU A 1 195 ? -1.868 9.398 -14.042 1.00 50.59 195 GLU A N 1
ATOM 1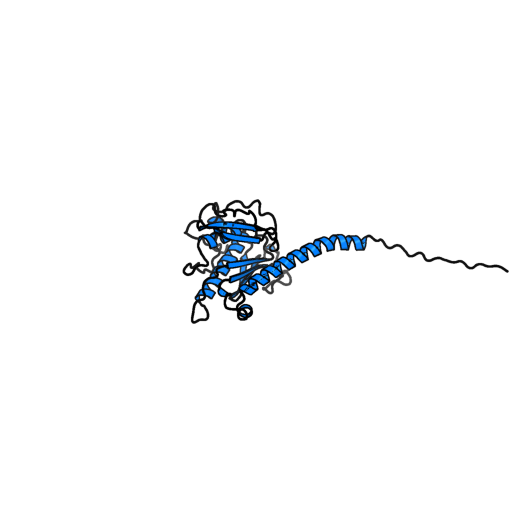585 C CA . GLU A 1 195 ? -0.798 8.726 -14.800 1.00 50.59 195 GLU A CA 1
ATOM 1586 C C . GLU A 1 195 ? 0.635 9.199 -14.444 1.00 50.59 195 GLU A C 1
ATOM 1588 O O . GLU A 1 195 ? 1.592 8.985 -15.185 1.00 50.59 195 GLU A O 1
ATOM 1593 N N . LYS A 1 196 ? 0.806 9.869 -13.303 1.00 65.88 196 LYS A N 1
ATOM 1594 C CA . LYS A 1 196 ? 2.051 10.449 -12.811 1.00 65.88 196 LYS A CA 1
ATOM 1595 C C . LYS A 1 196 ? 2.759 9.469 -11.877 1.00 65.88 196 LYS A C 1
ATOM 1597 O O . LYS A 1 196 ? 2.143 8.594 -11.264 1.00 65.88 196 LYS A O 1
ATOM 1602 N N . ILE A 1 197 ? 4.076 9.618 -11.802 1.00 68.81 197 ILE A N 1
ATOM 1603 C CA . ILE A 1 197 ? 4.914 9.027 -10.759 1.00 68.81 197 ILE A CA 1
ATOM 1604 C C . ILE A 1 197 ? 5.179 10.139 -9.749 1.00 68.81 197 ILE A C 1
ATOM 1606 O O . ILE A 1 197 ? 5.612 11.229 -10.127 1.00 68.81 197 ILE A O 1
ATOM 1610 N N . TYR A 1 198 ? 4.895 9.877 -8.483 1.00 78.69 198 TYR A N 1
ATOM 1611 C CA . TYR A 1 198 ? 5.073 10.820 -7.387 1.00 78.69 198 TYR A CA 1
ATOM 1612 C C . TYR A 1 198 ? 6.355 10.523 -6.621 1.00 78.69 198 TYR A C 1
ATOM 1614 O O . TYR A 1 198 ? 6.746 9.365 -6.495 1.00 78.69 198 TYR A O 1
ATOM 1622 N N . ASP A 1 199 ? 6.992 11.561 -6.092 1.00 81.56 199 ASP A N 1
ATOM 1623 C CA . ASP A 1 199 ? 8.140 11.462 -5.195 1.00 81.56 199 ASP A CA 1
ATOM 1624 C C . ASP A 1 199 ? 7.678 11.429 -3.730 1.00 81.56 199 ASP A C 1
ATOM 1626 O O . ASP A 1 199 ? 7.732 12.425 -2.999 1.00 81.56 199 ASP A O 1
ATOM 1630 N N . PHE A 1 200 ? 7.174 10.269 -3.303 1.00 82.12 200 PHE A N 1
ATOM 1631 C CA . PHE A 1 200 ? 6.794 10.038 -1.911 1.00 82.12 200 PHE A CA 1
ATOM 1632 C C . PHE A 1 200 ? 8.011 10.037 -0.989 1.00 82.12 200 PHE A C 1
ATOM 1634 O O . PHE A 1 200 ? 7.883 10.411 0.176 1.00 82.12 200 PHE A O 1
ATOM 1641 N N . ALA A 1 201 ? 9.183 9.633 -1.487 1.00 83.38 201 ALA A N 1
ATOM 1642 C CA . ALA A 1 201 ? 10.410 9.595 -0.701 1.00 83.38 201 ALA A CA 1
ATOM 1643 C C . ALA A 1 201 ? 10.776 10.989 -0.180 1.00 83.38 201 ALA A C 1
ATOM 1645 O O . ALA A 1 201 ? 10.960 11.165 1.027 1.00 83.38 201 ALA A O 1
ATOM 1646 N N . SER A 1 202 ? 10.802 11.987 -1.067 1.00 83.75 202 SER A N 1
ATOM 1647 C CA . SER A 1 202 ? 11.047 13.377 -0.675 1.00 83.75 202 SER A CA 1
ATOM 1648 C C . SER A 1 202 ? 9.927 13.934 0.199 1.00 83.75 202 SER A C 1
ATOM 1650 O O . SER A 1 202 ? 10.210 14.620 1.178 1.00 83.75 202 SER A O 1
ATOM 1652 N N . TRP A 1 203 ? 8.664 13.630 -0.115 1.00 81.31 203 TRP A N 1
ATOM 1653 C CA . TRP A 1 203 ? 7.514 14.158 0.627 1.00 81.31 203 TRP A CA 1
ATOM 1654 C C . TRP A 1 203 ? 7.429 13.639 2.069 1.00 81.31 203 TRP A C 1
ATOM 1656 O O . TRP A 1 203 ? 7.129 14.398 2.983 1.00 81.31 203 TRP A O 1
ATOM 1666 N N . MET A 1 204 ? 7.762 12.368 2.290 1.00 82.44 204 MET A N 1
ATOM 1667 C CA . MET A 1 204 ? 7.739 11.732 3.613 1.00 82.44 204 MET A CA 1
ATOM 1668 C C . MET A 1 204 ? 9.057 11.898 4.387 1.00 82.44 204 MET A C 1
ATOM 1670 O O . MET A 1 204 ? 9.189 11.406 5.515 1.00 82.44 204 MET A O 1
ATOM 1674 N N . SER A 1 205 ? 10.056 12.558 3.794 1.00 83.88 205 SER A N 1
ATOM 1675 C CA . SER A 1 205 ? 11.371 12.746 4.404 1.00 83.88 205 SER A CA 1
ATOM 1676 C C . SER A 1 205 ? 11.261 13.530 5.714 1.00 83.88 205 SER A C 1
ATOM 1678 O O . SER A 1 205 ? 10.615 14.568 5.783 1.00 83.88 205 SER A O 1
ATOM 1680 N N . GLY A 1 206 ? 11.871 13.015 6.784 1.00 82.31 206 GLY A N 1
ATOM 1681 C CA . GLY A 1 206 ? 11.818 13.625 8.120 1.00 82.31 206 GLY A CA 1
ATOM 1682 C C . GLY A 1 206 ? 10.555 13.320 8.937 1.00 82.31 206 GLY A C 1
ATOM 1683 O O . GLY A 1 206 ? 10.606 13.434 10.160 1.00 82.31 206 GLY A O 1
ATOM 1684 N N . HIS A 1 207 ? 9.477 12.840 8.310 1.00 80.81 207 HIS A N 1
ATOM 1685 C CA . HIS A 1 207 ? 8.204 12.535 8.981 1.00 80.81 207 HIS A CA 1
ATOM 1686 C C . HIS A 1 207 ? 8.142 11.113 9.554 1.00 80.81 207 HIS A C 1
ATOM 1688 O O . HIS A 1 207 ? 7.378 10.831 10.475 1.00 80.81 207 HIS A O 1
ATOM 1694 N N . ALA A 1 208 ? 8.972 10.199 9.052 1.00 78.50 208 ALA A N 1
ATOM 1695 C CA . ALA A 1 208 ? 9.015 8.818 9.518 1.00 78.50 208 ALA A CA 1
ATOM 1696 C C . ALA A 1 208 ? 9.886 8.651 10.782 1.00 78.50 208 ALA A C 1
ATOM 1698 O O . ALA A 1 208 ? 11.032 9.103 10.840 1.00 78.50 208 ALA A O 1
ATOM 1699 N N . ILE A 1 209 ? 9.377 7.921 11.779 1.00 78.00 209 ILE A N 1
ATOM 1700 C CA . ILE A 1 209 ? 10.189 7.351 12.869 1.00 78.00 209 ILE A CA 1
ATOM 1701 C C . ILE A 1 209 ? 11.113 6.245 12.333 1.00 78.00 209 ILE A C 1
ATOM 1703 O O . ILE A 1 209 ? 10.808 5.557 11.355 1.00 78.00 209 ILE A O 1
ATOM 1707 N N . ASP A 1 210 ? 12.270 6.084 12.959 1.00 72.00 210 ASP A N 1
ATOM 1708 C CA . ASP A 1 210 ? 13.210 5.029 12.616 1.00 72.00 210 ASP A CA 1
ATOM 1709 C C . ASP A 1 210 ? 12.751 3.678 13.178 1.00 72.00 210 ASP A C 1
ATOM 1711 O O . ASP A 1 210 ? 12.647 3.494 14.384 1.00 72.00 210 ASP A O 1
ATOM 1715 N N . CYS A 1 211 ? 12.504 2.710 12.294 1.00 67.81 211 CYS A N 1
ATOM 1716 C CA . CYS A 1 211 ? 12.064 1.361 12.660 1.00 67.81 211 CYS A CA 1
ATOM 1717 C C . CYS A 1 211 ? 13.211 0.342 12.605 1.00 67.81 211 CYS A C 1
ATOM 1719 O O . CYS A 1 211 ? 13.082 -0.705 11.972 1.00 67.81 211 CYS A O 1
ATOM 1721 N N . HIS A 1 212 ? 14.352 0.651 13.229 1.00 64.06 212 HIS A N 1
ATOM 1722 C CA . HIS A 1 212 ? 15.545 -0.217 13.190 1.00 64.06 212 HIS A CA 1
ATOM 1723 C C . HIS A 1 212 ? 15.306 -1.607 13.806 1.00 64.06 212 HIS A C 1
ATOM 1725 O O . HIS A 1 212 ? 15.997 -2.565 13.466 1.00 64.06 212 HIS A O 1
ATOM 1731 N N . GLU A 1 213 ? 14.287 -1.744 14.654 1.00 62.09 213 GLU A N 1
ATOM 1732 C CA . GLU A 1 213 ? 13.906 -3.010 15.295 1.00 62.09 213 GLU A CA 1
ATOM 1733 C C . GLU A 1 213 ? 13.071 -3.936 14.383 1.00 62.09 213 GLU A C 1
ATOM 1735 O O . GLU A 1 213 ? 12.947 -5.139 14.637 1.00 62.09 213 GLU A O 1
ATOM 1740 N N . ILE A 1 214 ? 12.562 -3.425 13.255 1.00 66.12 214 ILE A N 1
ATOM 1741 C CA . ILE A 1 214 ? 11.783 -4.183 12.263 1.00 66.12 214 ILE A CA 1
ATOM 1742 C C . ILE A 1 214 ? 12.739 -4.788 11.222 1.00 66.12 214 ILE A C 1
ATOM 1744 O O . ILE A 1 214 ? 12.770 -4.419 10.051 1.00 66.12 214 ILE A O 1
ATOM 1748 N N . SER A 1 215 ? 13.579 -5.729 11.658 1.00 54.81 215 SER A N 1
ATOM 1749 C CA . SER A 1 215 ? 14.635 -6.308 10.808 1.00 54.81 215 SER A CA 1
ATOM 1750 C C . SER A 1 215 ? 14.221 -7.595 10.069 1.00 54.81 215 SER A C 1
ATOM 1752 O O . SER A 1 215 ? 14.815 -7.964 9.051 1.00 54.81 215 SER A O 1
ATOM 1754 N N . LYS A 1 216 ? 13.160 -8.292 10.503 1.00 59.16 216 LYS A N 1
ATOM 1755 C CA . LYS A 1 216 ? 12.757 -9.618 9.973 1.00 59.16 216 LYS A CA 1
ATOM 1756 C C . LYS A 1 216 ? 11.425 -9.567 9.217 1.00 59.16 216 LYS A C 1
ATOM 1758 O O . LYS A 1 216 ? 10.825 -8.506 9.121 1.00 59.16 216 LYS A O 1
ATOM 1763 N N . GLN A 1 217 ? 11.032 -10.666 8.555 1.00 58.12 217 GLN A N 1
ATOM 1764 C CA . GLN A 1 217 ? 9.660 -10.801 8.030 1.00 58.12 217 GLN A CA 1
ATOM 1765 C C . GLN A 1 217 ? 8.722 -10.434 9.175 1.00 58.12 217 GLN A C 1
ATOM 1767 O O . GLN A 1 217 ? 8.957 -10.900 10.285 1.00 58.12 217 GLN A O 1
ATOM 1772 N N . GLN A 1 218 ? 7.814 -9.489 8.958 1.00 69.94 218 GLN A N 1
ATOM 1773 C CA . GLN A 1 218 ? 6.924 -9.006 9.998 1.00 69.94 218 GLN A CA 1
ATOM 1774 C C . GLN A 1 218 ? 5.594 -8.610 9.368 1.00 69.94 218 GLN A C 1
ATOM 1776 O O . GLN A 1 218 ? 5.565 -7.936 8.340 1.00 69.94 218 GLN A O 1
ATOM 1781 N N . ALA A 1 219 ? 4.497 -9.029 9.991 1.00 80.06 219 ALA A N 1
ATOM 1782 C CA . ALA A 1 219 ? 3.193 -8.449 9.717 1.00 80.06 219 ALA A CA 1
ATOM 1783 C C . ALA A 1 219 ? 3.100 -7.138 10.496 1.00 80.06 219 ALA A C 1
ATOM 1785 O O . ALA A 1 219 ? 3.369 -7.126 11.698 1.00 80.06 219 ALA A O 1
ATOM 1786 N N . VAL A 1 220 ? 2.724 -6.059 9.817 1.00 85.75 220 VAL A N 1
ATOM 1787 C CA . VAL A 1 220 ? 2.575 -4.723 10.402 1.00 85.75 220 VAL A CA 1
ATOM 1788 C C . VAL A 1 220 ? 1.100 -4.344 10.392 1.00 85.75 220 VAL A C 1
ATOM 1790 O O . VAL A 1 220 ? 0.374 -4.677 9.456 1.00 85.75 220 VAL A O 1
ATOM 1793 N N . LYS A 1 221 ? 0.657 -3.662 11.445 1.00 87.62 221 LYS A N 1
ATOM 1794 C CA . LYS A 1 221 ? -0.683 -3.098 11.566 1.00 87.62 221 LYS A CA 1
ATOM 1795 C C . LYS A 1 221 ? -0.562 -1.648 12.020 1.00 87.62 221 LYS A C 1
ATOM 1797 O O . LYS A 1 221 ? 0.032 -1.396 13.065 1.00 87.62 221 LYS A O 1
ATOM 1802 N N . SER A 1 222 ? -1.166 -0.736 11.267 1.00 87.81 222 SER A N 1
ATOM 1803 C CA . SER A 1 222 ? -1.349 0.670 11.644 1.00 87.81 222 SER A CA 1
ATOM 1804 C C . SER A 1 222 ? -2.826 0.941 11.915 1.00 87.81 222 SER A C 1
ATOM 1806 O O . SER A 1 222 ? -3.680 0.379 11.230 1.00 87.81 222 SER A O 1
ATOM 1808 N N . PHE A 1 223 ? -3.125 1.725 12.947 1.00 89.75 223 PHE A N 1
ATOM 1809 C CA . PHE A 1 223 ? -4.487 2.072 13.368 1.00 89.75 223 PHE A CA 1
ATOM 1810 C C . PHE A 1 223 ? -4.463 3.332 14.246 1.00 89.75 223 PHE A C 1
ATOM 1812 O O . PHE A 1 223 ? -3.404 3.675 14.769 1.00 89.75 223 PHE A O 1
ATOM 1819 N N . LYS A 1 224 ? -5.608 4.005 14.404 1.00 88.69 224 LYS A N 1
ATOM 1820 C CA . LYS A 1 224 ? -5.768 5.098 15.373 1.00 88.69 224 LYS A CA 1
ATOM 1821 C C . LYS A 1 224 ? -6.042 4.538 16.771 1.00 88.69 224 LYS A C 1
ATOM 1823 O O . LYS A 1 224 ? -6.800 3.571 16.900 1.00 88.69 224 LYS A O 1
ATOM 1828 N N . ASP A 1 225 ? -5.391 5.082 17.793 1.00 89.19 225 ASP A N 1
ATOM 1829 C CA . ASP A 1 225 ? -5.619 4.702 19.189 1.00 89.19 225 ASP A CA 1
ATOM 1830 C C . ASP A 1 225 ? -6.817 5.457 19.809 1.00 89.19 225 ASP A C 1
ATOM 1832 O O . ASP A 1 225 ? -7.596 6.105 19.114 1.00 89.19 225 ASP A O 1
ATOM 1836 N N . ALA A 1 226 ? -7.002 5.350 21.130 1.00 89.12 226 ALA A N 1
ATOM 1837 C CA . ALA A 1 226 ? -8.092 6.031 21.835 1.00 89.12 226 ALA A CA 1
ATOM 1838 C C . ALA A 1 226 ? -7.973 7.570 21.841 1.00 89.12 226 ALA A C 1
ATOM 1840 O O . ALA A 1 226 ? -8.942 8.244 22.184 1.00 89.12 226 ALA A O 1
ATOM 1841 N N . ASN A 1 227 ? -6.808 8.112 21.479 1.00 88.44 227 ASN A N 1
ATOM 1842 C CA . ASN A 1 227 ? -6.524 9.543 21.396 1.00 88.44 227 ASN A CA 1
ATOM 1843 C C . ASN A 1 227 ? -6.553 10.059 19.946 1.00 88.44 227 ASN A C 1
ATOM 1845 O O . ASN A 1 227 ? -6.148 11.191 19.712 1.00 88.44 227 ASN A O 1
ATOM 1849 N N . ASP A 1 228 ? -7.020 9.243 18.993 1.00 85.62 228 ASP A N 1
ATOM 1850 C CA . ASP A 1 228 ? -6.986 9.506 17.545 1.00 85.62 228 ASP A CA 1
ATOM 1851 C C . ASP A 1 228 ? -5.566 9.562 16.941 1.00 85.62 228 ASP A C 1
ATOM 1853 O O . ASP A 1 228 ? -5.379 9.942 15.786 1.00 85.62 228 ASP A O 1
ATOM 1857 N N . GLU A 1 229 ? -4.550 9.106 17.681 1.00 86.38 229 GLU A N 1
ATOM 1858 C CA . GLU A 1 229 ? -3.159 9.110 17.228 1.00 86.38 229 GLU A CA 1
ATOM 1859 C C . GLU A 1 229 ? -2.841 7.861 16.400 1.00 86.38 229 GLU A C 1
ATOM 1861 O O . GLU A 1 229 ? -3.215 6.736 16.753 1.00 86.38 229 GLU A O 1
ATOM 1866 N N . VAL A 1 230 ? -2.097 8.022 15.298 1.00 85.94 230 VAL A N 1
ATOM 1867 C CA . VAL A 1 230 ? -1.698 6.878 14.465 1.00 85.94 230 VAL A CA 1
ATOM 1868 C C . VAL A 1 230 ? -0.549 6.112 15.093 1.00 85.94 230 VAL A C 1
ATOM 1870 O O . VAL A 1 230 ? 0.614 6.535 15.104 1.00 85.94 230 VAL A O 1
ATOM 1873 N N . VAL A 1 231 ? -0.876 4.894 15.498 1.00 88.75 231 VAL A N 1
ATOM 1874 C CA . VAL A 1 231 ? 0.053 3.967 16.118 1.00 88.75 231 VAL A CA 1
ATOM 1875 C C . VAL A 1 231 ? 0.254 2.711 15.281 1.00 88.75 231 VAL A C 1
ATOM 1877 O O . VAL A 1 231 ? -0.462 2.421 14.317 1.00 88.75 231 VAL A O 1
ATOM 1880 N N . MET A 1 232 ? 1.280 1.951 15.644 1.00 88.38 232 MET A N 1
ATOM 1881 C CA . MET A 1 232 ? 1.699 0.753 14.945 1.00 88.38 232 MET A CA 1
ATOM 1882 C C . MET A 1 232 ? 2.024 -0.380 15.898 1.00 88.38 232 MET A C 1
ATOM 1884 O O . MET A 1 232 ? 2.690 -0.197 16.915 1.00 88.38 232 MET A O 1
ATOM 1888 N N . GLN A 1 233 ? 1.648 -1.582 15.480 1.00 88.56 233 GLN A N 1
ATOM 1889 C CA . GLN A 1 233 ? 2.179 -2.818 16.026 1.00 88.56 233 GLN A CA 1
ATOM 1890 C C . GLN A 1 233 ? 2.723 -3.701 14.906 1.00 88.56 233 GLN A C 1
ATOM 1892 O O . GLN A 1 233 ? 2.321 -3.612 13.744 1.00 88.56 233 GLN A O 1
ATOM 1897 N N . HIS A 1 234 ? 3.631 -4.590 15.268 1.00 86.12 234 HIS A N 1
ATOM 1898 C CA . HIS A 1 234 ? 4.227 -5.566 14.382 1.00 86.12 234 HIS A CA 1
ATOM 1899 C C . HIS A 1 234 ? 4.285 -6.936 15.055 1.00 86.12 234 HIS A C 1
ATOM 1901 O O . HIS A 1 234 ? 4.193 -7.077 16.270 1.00 86.12 234 HIS A O 1
ATOM 1907 N N . LYS A 1 235 ? 4.451 -7.984 14.263 1.00 84.31 235 LYS A N 1
ATOM 1908 C CA . LYS A 1 235 ? 4.742 -9.327 14.770 1.00 84.31 235 LYS A CA 1
ATOM 1909 C C . LYS A 1 235 ? 5.603 -10.075 13.780 1.00 84.31 235 LYS A C 1
ATOM 1911 O O . LYS A 1 235 ? 5.517 -9.819 12.586 1.00 84.31 235 LYS A O 1
ATOM 1916 N N . GLN A 1 236 ? 6.421 -11.002 14.271 1.00 77.06 236 GLN A N 1
ATOM 1917 C CA . GLN A 1 236 ? 7.398 -11.717 13.446 1.00 77.06 236 GLN A CA 1
ATOM 1918 C C . GLN A 1 236 ? 6.763 -12.561 12.334 1.00 77.06 236 GLN A C 1
ATOM 1920 O O . GLN A 1 236 ? 7.304 -12.645 11.248 1.00 77.06 236 GLN A O 1
ATOM 1925 N N . TYR A 1 237 ? 5.611 -13.173 12.567 1.00 75.81 237 TYR A N 1
ATOM 1926 C CA . TYR A 1 237 ? 4.900 -13.897 11.519 1.00 75.81 237 TYR A CA 1
ATOM 1927 C C . TYR A 1 237 ? 3.423 -13.567 11.594 1.00 75.81 237 TYR A C 1
ATOM 1929 O O . TYR A 1 237 ? 2.901 -13.254 12.668 1.00 75.81 237 TYR A O 1
ATOM 1937 N N . PHE A 1 238 ? 2.695 -13.705 10.487 1.00 72.94 238 PHE A N 1
ATOM 1938 C CA . PHE A 1 238 ? 1.242 -13.520 10.549 1.00 72.94 238 PHE A CA 1
ATOM 1939 C C . PHE A 1 238 ? 0.581 -14.536 11.502 1.00 72.94 238 PHE A C 1
ATOM 1941 O O . PHE A 1 238 ? -0.451 -14.276 12.127 1.00 72.94 238 PHE A O 1
ATOM 1948 N N . THR A 1 239 ? 1.212 -15.695 11.679 1.00 76.44 239 THR A N 1
ATOM 1949 C CA . THR A 1 239 ? 0.793 -16.732 12.620 1.00 76.44 239 THR A CA 1
ATOM 1950 C C . THR A 1 239 ? 1.156 -16.448 14.074 1.00 76.44 239 THR A C 1
ATOM 1952 O O . THR A 1 239 ? 0.565 -17.087 14.942 1.00 76.44 239 THR A O 1
ATOM 1955 N N . SER A 1 240 ? 2.057 -15.499 14.353 1.00 81.44 240 SER A N 1
ATOM 1956 C CA . SER A 1 240 ? 2.453 -15.161 15.720 1.00 81.44 240 SER A CA 1
ATOM 1957 C C . SER A 1 240 ? 1.240 -14.690 16.538 1.00 81.44 240 SER A C 1
ATOM 1959 O O . SER A 1 240 ? 0.437 -13.897 16.030 1.00 81.44 240 SER A O 1
ATOM 1961 N N . PRO A 1 241 ? 1.095 -15.172 17.786 1.00 83.00 241 PRO A N 1
ATOM 1962 C CA . PRO A 1 241 ? -0.074 -14.880 18.614 1.00 83.00 241 PRO A CA 1
ATOM 1963 C C . PRO A 1 241 ? -0.055 -13.465 19.200 1.00 83.00 241 PRO A C 1
ATOM 1965 O O . PRO A 1 241 ? -1.109 -12.924 19.510 1.00 83.00 241 PRO A O 1
ATOM 1968 N N . ILE A 1 242 ? 1.133 -12.874 19.343 1.00 86.06 242 ILE A N 1
ATOM 1969 C CA . ILE A 1 242 ? 1.344 -11.618 20.061 1.00 86.06 242 ILE A CA 1
ATOM 1970 C C . ILE A 1 242 ? 1.733 -10.524 19.067 1.00 86.06 242 ILE A C 1
ATOM 1972 O O . ILE A 1 242 ? 2.597 -10.731 18.210 1.00 86.06 242 ILE A O 1
ATOM 1976 N N . TRP A 1 243 ? 1.082 -9.372 19.204 1.00 87.12 243 TRP A N 1
ATOM 1977 C CA . TRP A 1 243 ? 1.474 -8.114 18.578 1.00 87.12 243 TRP A CA 1
ATOM 1978 C C . TRP A 1 243 ? 2.429 -7.368 19.505 1.00 87.12 243 TRP A C 1
ATOM 1980 O O . TRP A 1 243 ? 2.217 -7.335 20.714 1.00 87.12 243 TRP A O 1
ATOM 1990 N N . LEU A 1 244 ? 3.487 -6.805 18.932 1.00 84.31 244 LEU A N 1
ATOM 1991 C CA . LEU A 1 244 ? 4.532 -6.084 19.639 1.00 84.31 244 LEU A CA 1
ATOM 1992 C C . LEU A 1 244 ? 4.690 -4.655 19.087 1.00 84.31 244 LEU A C 1
ATOM 1994 O O . LEU A 1 244 ? 4.445 -4.430 17.901 1.00 84.31 244 LEU A O 1
ATOM 1998 N N . PRO A 1 245 ? 5.116 -3.704 19.928 1.00 84.19 245 PRO A N 1
ATOM 1999 C CA . PRO A 1 245 ? 5.085 -3.816 21.383 1.00 84.19 245 PRO A CA 1
ATOM 2000 C C . PRO A 1 245 ? 3.632 -3.863 21.888 1.00 84.19 245 PRO A C 1
ATOM 2002 O O . PRO A 1 245 ? 2.688 -3.571 21.148 1.00 84.19 245 PRO A O 1
ATOM 2005 N N . GLU A 1 246 ? 3.451 -4.286 23.140 1.00 84.12 246 GLU A N 1
ATOM 2006 C CA . GLU A 1 246 ? 2.128 -4.314 23.779 1.00 84.12 246 GLU A CA 1
ATOM 2007 C C . GLU A 1 246 ? 1.493 -2.919 23.762 1.00 84.12 246 GLU A C 1
ATOM 2009 O O . GLU A 1 246 ? 0.352 -2.768 23.328 1.00 84.12 246 GLU A O 1
ATOM 2014 N N . THR A 1 247 ? 2.287 -1.899 24.096 1.00 85.00 247 THR A N 1
ATOM 2015 C CA . THR A 1 247 ? 1.979 -0.497 23.809 1.00 85.00 247 THR A CA 1
ATOM 2016 C C . THR A 1 247 ? 2.356 -0.183 22.359 1.00 85.00 247 THR A C 1
ATOM 2018 O O . THR A 1 247 ? 3.541 -0.256 22.025 1.00 85.00 247 THR A O 1
ATOM 2021 N N . PRO A 1 248 ? 1.395 0.162 21.486 1.00 84.56 248 PRO A N 1
ATOM 2022 C CA . PRO A 1 248 ? 1.676 0.522 20.100 1.00 84.56 248 PRO A CA 1
ATOM 2023 C C . PRO A 1 248 ? 2.665 1.690 19.979 1.00 84.56 248 PRO A C 1
ATOM 2025 O O . PRO A 1 248 ? 2.640 2.625 20.776 1.00 84.56 248 PRO A O 1
ATOM 2028 N N . LEU A 1 249 ? 3.528 1.649 18.963 1.00 83.31 249 LEU A N 1
ATOM 2029 C CA . LEU A 1 249 ? 4.507 2.708 18.714 1.00 83.31 249 LEU A CA 1
ATOM 2030 C C . LEU A 1 249 ? 3.892 3.816 17.857 1.00 83.31 249 LEU A C 1
ATOM 2032 O O . LEU A 1 249 ? 3.252 3.493 16.851 1.00 83.31 249 LEU A O 1
ATOM 2036 N N . PRO A 1 250 ? 4.151 5.102 18.150 1.00 82.50 250 PRO A N 1
ATOM 2037 C CA . PRO A 1 250 ? 3.890 6.153 17.177 1.00 82.50 250 PRO A CA 1
ATOM 2038 C C . PRO A 1 250 ? 4.742 5.892 15.933 1.00 82.50 250 PRO A C 1
ATOM 2040 O O . PRO A 1 250 ? 5.893 5.448 16.035 1.00 82.50 250 PRO A O 1
ATOM 2043 N N . ARG A 1 251 ? 4.188 6.142 14.740 1.00 77.56 251 ARG A N 1
ATOM 2044 C CA . ARG A 1 251 ? 4.927 5.914 13.485 1.00 77.56 251 ARG A CA 1
ATOM 2045 C C . ARG A 1 251 ? 5.337 7.184 12.756 1.00 77.56 251 ARG A C 1
ATOM 2047 O O . ARG A 1 251 ? 6.404 7.195 12.122 1.00 77.56 251 ARG A O 1
ATOM 2054 N N . LEU A 1 252 ? 4.499 8.206 12.830 1.00 77.50 252 LEU A N 1
ATOM 2055 C CA . LEU A 1 252 ? 4.750 9.521 12.262 1.00 77.50 252 LEU A CA 1
ATOM 2056 C C . LEU A 1 252 ? 5.294 10.430 13.368 1.00 77.50 252 LEU A C 1
ATOM 2058 O O . LEU A 1 252 ? 4.783 10.422 14.482 1.00 77.50 252 LEU A O 1
ATOM 2062 N N . LYS A 1 253 ? 6.362 11.180 13.077 1.00 77.62 253 LYS A N 1
ATOM 2063 C CA . LYS A 1 253 ? 6.856 12.256 13.957 1.00 77.62 253 LYS A CA 1
ATOM 2064 C C . LYS A 1 253 ? 5.970 13.495 13.863 1.00 77.62 253 LYS A C 1
ATOM 2066 O O . LYS A 1 253 ? 5.869 14.262 14.810 1.00 77.62 253 LYS A O 1
ATOM 2071 N N . SER A 1 254 ? 5.405 13.698 12.681 1.00 78.81 254 SER A N 1
ATOM 2072 C CA . SER A 1 254 ? 4.498 14.773 12.316 1.00 78.81 254 SER A CA 1
ATOM 2073 C C . SER A 1 254 ? 3.801 14.389 11.018 1.00 78.81 254 SER A C 1
ATOM 2075 O O . SER A 1 254 ? 4.293 13.536 10.268 1.00 78.81 254 SER A O 1
ATOM 2077 N N . GLU A 1 255 ? 2.678 15.033 10.735 1.00 77.88 255 GLU A N 1
ATOM 2078 C CA . GLU A 1 255 ? 2.016 14.894 9.446 1.00 77.88 255 GLU A CA 1
ATOM 2079 C C . GLU A 1 255 ? 2.861 15.546 8.338 1.00 77.88 255 GLU A C 1
ATOM 2081 O O . GLU A 1 255 ? 3.420 16.632 8.545 1.00 77.88 255 GLU A O 1
ATOM 2086 N N . PRO A 1 256 ? 3.015 14.885 7.175 1.00 77.31 256 PRO A N 1
ATOM 2087 C CA . PRO A 1 256 ? 3.645 15.498 6.017 1.00 77.31 256 PRO A CA 1
ATOM 2088 C C . PRO A 1 256 ? 2.798 16.676 5.505 1.00 77.31 256 PRO A C 1
ATOM 2090 O O . PRO A 1 256 ? 1.611 16.773 5.824 1.00 77.31 256 PRO A O 1
ATOM 2093 N N . PRO A 1 257 ? 3.377 17.588 4.703 1.00 73.69 257 PRO A N 1
ATOM 2094 C CA . PRO A 1 257 ? 2.650 18.741 4.187 1.00 73.69 257 PRO A CA 1
ATOM 2095 C C . PRO A 1 257 ? 1.368 18.336 3.449 1.00 73.69 257 PRO A C 1
ATOM 2097 O O . PRO A 1 257 ? 1.392 17.419 2.629 1.00 73.69 257 PRO A O 1
ATOM 2100 N N . ALA A 1 258 ? 0.281 19.086 3.668 1.00 69.69 258 ALA A N 1
ATOM 2101 C CA . ALA A 1 258 ? -0.997 18.887 2.971 1.00 69.69 258 ALA A CA 1
ATOM 2102 C C . ALA A 1 258 ? -0.871 19.030 1.442 1.00 69.69 258 ALA A C 1
ATOM 2104 O O . ALA A 1 258 ? -1.634 18.439 0.680 1.00 69.69 258 ALA A O 1
ATOM 2105 N N . VAL A 1 259 ? 0.123 19.799 0.981 1.00 71.75 259 VAL A N 1
ATOM 2106 C CA . VAL A 1 259 ? 0.558 19.768 -0.416 1.00 71.75 259 VAL A CA 1
ATOM 2107 C C . VAL A 1 259 ? 1.216 18.407 -0.646 1.00 71.75 259 VAL A C 1
ATOM 2109 O O . VAL A 1 259 ? 2.332 18.179 -0.181 1.00 71.75 259 VAL A O 1
ATOM 2112 N N . GLY A 1 260 ? 0.490 17.508 -1.317 1.00 69.81 260 GLY A N 1
ATOM 2113 C CA . GLY A 1 260 ? 0.906 16.131 -1.587 1.00 69.81 260 GLY A CA 1
ATOM 2114 C C . GLY A 1 260 ? 2.246 16.006 -2.331 1.00 69.81 260 GLY A C 1
ATOM 2115 O O . GLY A 1 260 ? 2.873 17.008 -2.698 1.00 69.81 260 GLY A O 1
ATOM 2116 N N . PRO A 1 261 ? 2.717 14.771 -2.577 1.00 77.31 261 PRO A N 1
ATOM 2117 C CA . PRO A 1 261 ? 4.032 14.547 -3.162 1.00 77.31 261 PRO A CA 1
ATOM 2118 C C . PRO A 1 261 ? 4.157 15.212 -4.535 1.00 77.31 261 PRO A C 1
ATOM 2120 O O . PRO A 1 261 ? 3.213 15.265 -5.327 1.00 77.31 261 PRO A O 1
ATOM 2123 N N . ARG A 1 262 ? 5.354 15.717 -4.840 1.00 78.31 262 ARG A N 1
ATOM 2124 C CA . ARG A 1 262 ? 5.630 16.302 -6.155 1.00 78.31 262 ARG A CA 1
ATOM 2125 C C . ARG A 1 262 ? 5.631 15.206 -7.214 1.00 78.31 262 ARG A C 1
ATOM 2127 O O . ARG A 1 262 ? 6.102 14.098 -6.975 1.00 78.31 262 ARG A O 1
ATOM 2134 N N . TRP A 1 263 ? 5.136 15.530 -8.401 1.00 74.56 263 TRP A N 1
ATOM 2135 C CA . TRP A 1 263 ? 5.268 14.657 -9.563 1.00 74.56 263 TRP A CA 1
ATOM 2136 C C . TRP A 1 263 ? 6.714 14.694 -10.080 1.00 74.56 263 TRP A C 1
ATOM 2138 O O . TRP A 1 263 ? 7.310 15.767 -10.189 1.00 74.56 263 TRP A O 1
ATOM 2148 N N . LEU A 1 264 ? 7.264 13.522 -10.401 1.00 65.81 264 LEU A N 1
ATOM 2149 C CA . LEU A 1 264 ? 8.549 13.384 -11.075 1.00 65.81 264 LEU A CA 1
ATOM 2150 C C . LEU A 1 264 ? 8.344 13.597 -12.581 1.00 65.81 264 LEU A C 1
ATOM 2152 O O . LEU A 1 264 ? 7.721 12.743 -13.226 1.00 65.81 264 LEU A O 1
ATOM 2156 N N . PRO A 1 265 ? 8.836 14.707 -13.167 1.00 60.97 265 PRO A N 1
ATOM 2157 C CA . PRO A 1 265 ? 8.762 14.894 -14.607 1.00 60.97 265 PRO A CA 1
ATOM 2158 C C . PRO A 1 265 ? 9.473 13.738 -15.303 1.00 60.97 265 PRO A C 1
ATOM 2160 O O . PRO A 1 265 ? 10.560 13.330 -14.889 1.00 60.97 265 PRO A O 1
ATOM 2163 N N . CYS A 1 266 ? 8.860 13.210 -16.367 1.00 49.22 266 CYS A N 1
ATOM 2164 C CA . CYS A 1 266 ? 9.593 12.346 -17.281 1.00 49.22 266 CYS A CA 1
ATOM 2165 C C . CYS A 1 266 ? 10.822 13.150 -17.732 1.00 49.22 266 CYS A C 1
ATOM 2167 O O . CYS A 1 266 ? 10.634 14.284 -18.189 1.00 49.22 266 CYS A O 1
ATOM 2169 N N . PRO A 1 267 ? 12.057 12.636 -17.574 1.00 47.34 267 PRO A N 1
ATOM 2170 C CA . PRO A 1 267 ? 13.212 13.309 -18.130 1.00 47.34 267 PRO A CA 1
ATOM 2171 C C . PRO A 1 267 ? 12.917 13.522 -19.610 1.00 47.34 267 PRO A C 1
ATOM 2173 O O . PRO A 1 267 ? 12.461 12.591 -20.284 1.00 47.34 267 PRO A O 1
ATOM 2176 N N . ALA A 1 268 ? 13.102 14.752 -20.092 1.00 41.06 268 ALA A N 1
ATOM 2177 C CA . ALA A 1 268 ? 13.052 15.014 -21.520 1.00 41.06 268 ALA A CA 1
ATOM 2178 C C . ALA A 1 268 ? 13.940 13.969 -22.198 1.00 41.06 268 ALA A C 1
ATOM 2180 O O . ALA A 1 268 ? 15.045 13.708 -21.709 1.00 41.06 268 ALA A O 1
ATOM 2181 N N . ALA A 1 269 ? 13.428 13.327 -23.253 1.00 37.31 269 ALA A N 1
ATOM 2182 C CA . ALA A 1 269 ? 14.229 12.417 -24.052 1.00 37.31 269 ALA A CA 1
ATOM 2183 C C . ALA A 1 269 ? 15.541 13.142 -24.358 1.00 37.31 269 ALA A C 1
ATOM 2185 O O . ALA A 1 269 ? 15.528 14.237 -24.922 1.00 37.31 269 ALA A O 1
ATOM 2186 N N . ILE A 1 270 ? 16.654 12.589 -23.879 1.00 38.31 270 ILE A N 1
ATOM 2187 C CA . ILE A 1 270 ? 17.967 13.078 -24.272 1.00 38.31 270 ILE A CA 1
ATOM 2188 C C . ILE A 1 270 ? 18.044 12.715 -25.754 1.00 38.31 270 ILE A C 1
ATOM 2190 O O . ILE A 1 270 ? 18.182 11.538 -26.086 1.00 38.31 270 ILE A O 1
ATOM 2194 N N . HIS A 1 271 ? 17.760 13.706 -26.600 1.00 36.34 271 HIS A N 1
ATOM 2195 C CA . HIS A 1 271 ? 17.783 13.604 -28.054 1.00 36.34 271 HIS A CA 1
ATOM 2196 C C . HIS A 1 271 ? 19.195 13.314 -28.556 1.00 36.34 271 HIS A C 1
ATOM 2198 O O . HIS A 1 271 ? 20.152 13.885 -27.982 1.00 36.34 271 HIS A O 1
#

InterPro domains:
  IPR057191 Domain of unknown function DUF7869 [PF25273] (89-186)

Secondary structure (DSSP, 8-state):
----------------THHHHHHHHHHHHHHHHHHHHHHHHHHHHHHHHHH-HHHHGGG-S-GGGEEEEEEEEEEGGGSSS---SS--TT--GGGS--EEEEEEEETTTEEEEEEEETTS--HHHHHHHHHHHHHHHHHHHHHHTTSSSPPPPPSEEEEEEES-TTTT-HHHHHHHHHHHHTTTTSTT-PPPP-SPPB-HHHHTTTTBPP-TT--SS-EEEEEE-TTS-EEEEEESSTT-S--EEEEEEE-BSSPPPSS-PPB-PPPPP--

pLDDT: mean 73.04, std 17.51, range [24.06, 93.81]

Organism: NCBI:txid36881

Foldseek 3Di:
DDDDDDDDDDDDDDDDPPPVVVVCVVCVVVVVVVVQVVVQVVVLVVLQCLLAPVNCVVPDDRNLQEKEKEKEWDFPVVDPPDDDPDDPPPDDPVNDFGKTKIWMDIHPQGIDIDIDTVVPPDLLLVVLQVVLQVLQSQQVC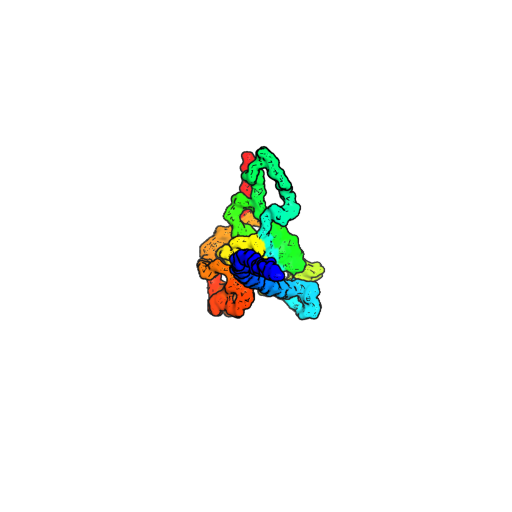QQCDPVPDGGQFHNYYHYHYHNRPCCVPLLVVLSVLLCQLQVSRHPPNHDDDDPFRFDSVVQCPPFFDDPPVPPAQKDKDWHQDPVRAIFIWIDRGPPDPDTPPPPTHRTTPDHGDPPDTDTDDDPDPPD